Protein AF-A0A353LM51-F1 (afdb_monomer_lite)

Radius of gyration: 23.07 Å; chains: 1; bounding box: 56×47×61 Å

Foldseek 3Di:
DLVLLLVLQVVCVVVVWDKAQFDDLCLLDPSCCVSVSHNHDNVVVVRHNCRQPPPVDPDDGATAIETAQVCLVVSLVVSCVVQHLQFKFFAKDWDFAALLNLLQVLCVVLVHDNVVSVVLSVQQDDDPVDRDALVVSCVPGPVLVVVLVVDVSSVVSSVRSNVRGGPTDDIDTDQFKMWGHPDGCVVQADWDDDPVDPHIYGPDHPVVCVVSVIDIHGYHHDNVSVVVSVVVVVVVVD

Structure (mmCIF, N/CA/C/O backbone):
data_AF-A0A353LM51-F1
#
_entry.id   AF-A0A353LM51-F1
#
loop_
_atom_site.group_PDB
_atom_site.id
_atom_site.type_symbol
_atom_site.label_atom_id
_atom_site.label_alt_id
_atom_site.label_comp_id
_atom_site.label_asym_id
_atom_site.label_entity_id
_atom_site.label_seq_id
_atom_site.pdbx_PDB_ins_code
_atom_site.Cartn_x
_atom_site.Cartn_y
_atom_site.Cartn_z
_atom_site.occupancy
_atom_site.B_iso_or_equiv
_atom_site.auth_seq_id
_atom_site.auth_comp_id
_atom_site.auth_asym_id
_atom_site.auth_atom_id
_atom_site.pdbx_PDB_model_num
ATOM 1 N N . TYR A 1 1 ? -17.830 -3.707 12.193 1.00 89.69 1 TYR A N 1
ATOM 2 C CA . TYR A 1 1 ? -16.968 -2.781 11.429 1.00 89.69 1 TYR A CA 1
ATOM 3 C C . TYR A 1 1 ? -16.641 -1.503 12.202 1.00 89.69 1 TYR A C 1
ATOM 5 O O . TYR A 1 1 ? -15.545 -1.425 12.730 1.00 89.69 1 TYR A O 1
ATOM 13 N N . PHE A 1 2 ? -17.569 -0.547 12.367 1.00 93.88 2 PHE A N 1
ATOM 14 C CA . PHE A 1 2 ? -17.301 0.741 13.043 1.00 93.88 2 PHE A CA 1
ATOM 15 C C . PHE A 1 2 ? -16.620 0.619 14.412 1.00 93.88 2 PHE A C 1
ATOM 17 O O . PHE A 1 2 ? -15.696 1.369 14.695 1.00 93.88 2 PHE A O 1
ATOM 24 N N . LEU A 1 3 ? -17.047 -0.332 15.246 1.00 95.06 3 LEU A N 1
ATOM 25 C CA . LEU A 1 3 ? -16.443 -0.544 16.565 1.00 95.06 3 LEU A CA 1
ATOM 26 C C . LEU A 1 3 ? -14.985 -1.009 16.481 1.00 95.06 3 LEU A C 1
ATOM 28 O O . LEU A 1 3 ? -14.175 -0.544 17.268 1.00 95.06 3 LEU A O 1
ATOM 32 N N . ILE A 1 4 ? -14.648 -1.859 15.506 1.00 94.38 4 ILE A N 1
ATOM 33 C CA . ILE A 1 4 ? -13.268 -2.307 15.254 1.00 94.38 4 ILE A CA 1
ATOM 34 C C . ILE A 1 4 ? -12.410 -1.099 14.864 1.00 94.38 4 ILE A C 1
ATOM 36 O O . ILE A 1 4 ? -11.341 -0.897 15.428 1.00 94.38 4 ILE A O 1
ATOM 40 N N . VAL A 1 5 ? -12.919 -0.257 13.956 1.00 94.69 5 VAL A N 1
ATOM 41 C CA . VAL A 1 5 ? -12.223 0.957 13.501 1.00 94.69 5 VAL A CA 1
ATOM 42 C C . VAL A 1 5 ? -12.032 1.964 14.629 1.00 94.69 5 VAL A C 1
ATOM 44 O O . VAL A 1 5 ? -10.928 2.451 14.856 1.00 94.69 5 VAL A O 1
ATOM 47 N N . ALA A 1 6 ? -13.095 2.245 15.382 1.00 95.88 6 ALA A N 1
ATOM 48 C CA . ALA A 1 6 ? -13.034 3.140 16.530 1.00 95.88 6 ALA A CA 1
ATOM 49 C C . ALA A 1 6 ? -12.048 2.642 17.592 1.00 95.88 6 ALA A C 1
ATOM 51 O O . ALA A 1 6 ? -11.373 3.447 18.223 1.00 95.88 6 ALA A O 1
ATOM 52 N N . ASP A 1 7 ? -11.966 1.331 17.795 1.00 96.69 7 ASP A N 1
ATOM 53 C CA . ASP A 1 7 ? -11.121 0.717 18.806 1.00 96.69 7 ASP A CA 1
ATOM 54 C C . ASP A 1 7 ? -9.625 0.929 18.541 1.00 96.69 7 ASP A C 1
ATOM 56 O O . ASP A 1 7 ? -8.946 1.530 19.376 1.00 96.69 7 ASP A O 1
ATOM 60 N N . PHE A 1 8 ? -9.112 0.538 17.369 1.00 95.88 8 PHE A N 1
ATOM 61 C CA . PHE A 1 8 ? -7.686 0.725 17.079 1.00 95.88 8 PHE A CA 1
ATOM 62 C C . PHE A 1 8 ? -7.301 2.205 16.928 1.00 95.88 8 PHE A C 1
ATOM 64 O O . PHE A 1 8 ? -6.186 2.582 17.291 1.00 95.88 8 PHE A O 1
ATOM 71 N N . ILE A 1 9 ? -8.219 3.071 16.472 1.00 95.88 9 ILE A N 1
ATOM 72 C CA . ILE A 1 9 ? -7.981 4.523 16.414 1.00 95.88 9 ILE A CA 1
ATOM 73 C C . ILE A 1 9 ? -7.879 5.110 17.822 1.00 95.88 9 ILE A C 1
ATOM 75 O O . ILE A 1 9 ? -6.942 5.857 18.112 1.00 95.88 9 ILE A O 1
ATOM 79 N N . LYS A 1 10 ? -8.809 4.763 18.718 1.00 96.44 10 LYS A N 1
ATOM 80 C CA . LYS A 1 10 ? -8.766 5.214 20.116 1.00 96.44 10 LYS A CA 1
ATOM 81 C C . LYS A 1 10 ? -7.517 4.704 20.818 1.00 96.44 10 LYS A C 1
ATOM 83 O O . LYS A 1 10 ? -6.864 5.480 21.509 1.00 96.44 10 LYS A O 1
ATOM 88 N N . TRP A 1 11 ? -7.159 3.439 20.609 1.00 97.69 11 TRP A N 1
ATOM 89 C CA . TRP A 1 11 ? -5.938 2.854 21.156 1.00 97.69 11 TRP A CA 1
ATOM 90 C C . TRP A 1 11 ? -4.681 3.602 20.694 1.00 97.69 11 TRP A C 1
ATOM 92 O O . TRP A 1 11 ? -3.818 3.911 21.517 1.00 97.69 11 TRP A O 1
ATOM 102 N N . ALA A 1 12 ? -4.604 3.944 19.402 1.00 96.81 12 ALA A N 1
ATOM 103 C CA . ALA A 1 12 ? -3.495 4.705 18.834 1.00 96.81 12 ALA A CA 1
ATOM 104 C C . ALA A 1 12 ? -3.412 6.111 19.454 1.00 96.81 12 ALA A C 1
ATOM 106 O O . ALA A 1 12 ? -2.360 6.499 19.967 1.00 96.81 12 ALA A O 1
ATOM 107 N N . LYS A 1 13 ? -4.541 6.834 19.507 1.00 95.06 13 LYS A N 1
ATOM 108 C CA . LYS A 1 13 ? -4.631 8.167 20.129 1.00 95.06 13 LYS A CA 1
ATOM 109 C C . LYS A 1 13 ? -4.234 8.144 21.614 1.00 95.06 13 LYS A C 1
ATOM 111 O O . LYS A 1 13 ? -3.506 9.024 22.055 1.00 95.06 13 LYS A O 1
ATOM 116 N N . GLN A 1 14 ? -4.638 7.120 22.371 1.00 96.31 14 GLN A N 1
ATOM 117 C CA . GLN A 1 14 ? -4.270 6.942 23.788 1.00 96.31 14 GLN A CA 1
ATOM 118 C C . GLN A 1 14 ? -2.773 6.685 24.022 1.00 96.31 14 GLN A C 1
ATOM 120 O O . GLN A 1 14 ? -2.301 6.838 25.144 1.00 96.31 14 GLN A O 1
ATOM 125 N N . ARG A 1 15 ? -2.031 6.271 22.989 1.00 96.12 15 ARG A N 1
ATOM 126 C CA . ARG A 1 15 ? -0.577 6.035 23.025 1.00 96.12 15 ARG A CA 1
ATOM 127 C C . ARG A 1 15 ? 0.217 7.139 22.338 1.00 96.12 15 ARG A C 1
ATOM 129 O O . ARG A 1 15 ? 1.372 6.918 21.960 1.00 96.12 15 ARG A O 1
ATOM 136 N N . ASP A 1 16 ? -0.413 8.292 22.128 1.00 94.38 16 ASP A N 1
ATOM 137 C CA . ASP A 1 16 ? 0.165 9.434 21.426 1.00 94.38 16 ASP A CA 1
ATOM 138 C C . ASP A 1 16 ? 0.680 9.069 20.021 1.00 94.38 16 ASP A C 1
ATOM 140 O O . ASP A 1 16 ? 1.671 9.624 19.544 1.00 94.38 16 ASP A O 1
ATOM 144 N N . ILE A 1 17 ? 0.040 8.103 19.350 1.00 95.88 17 ILE A N 1
ATOM 145 C CA . ILE A 1 17 ? 0.294 7.816 17.935 1.00 95.88 17 ILE A CA 1
ATOM 146 C C . ILE A 1 17 ? -0.573 8.782 17.118 1.00 95.88 17 ILE A C 1
ATOM 148 O O . ILE A 1 17 ? -1.801 8.718 17.214 1.00 95.88 17 ILE A O 1
ATOM 152 N N . PRO A 1 18 ? 0.022 9.680 16.309 1.00 94.69 18 PRO A N 1
ATOM 153 C CA . PRO A 1 18 ? -0.740 10.583 15.460 1.00 94.69 18 PRO A CA 1
ATOM 154 C C . PRO A 1 18 ? -1.605 9.815 14.457 1.00 94.69 18 PRO A C 1
ATOM 156 O O . PRO A 1 18 ? -1.099 8.989 13.692 1.00 94.69 18 PRO A O 1
ATOM 159 N N . VAL A 1 19 ? -2.894 10.150 14.438 1.00 95.25 19 VAL A N 1
ATOM 160 C CA . VAL A 1 19 ? -3.886 9.656 13.476 1.00 95.25 19 VAL A CA 1
ATOM 161 C C . VAL A 1 19 ? -4.367 10.842 12.645 1.00 95.25 19 VAL A C 1
ATOM 163 O O . VAL A 1 19 ? -4.519 11.948 13.166 1.00 95.25 19 VAL A O 1
ATOM 166 N N . GLY A 1 20 ? -4.556 10.637 11.345 1.00 92.50 20 GLY A N 1
ATOM 167 C CA . GLY A 1 20 ? -5.085 11.659 10.452 1.00 92.50 20 GLY A CA 1
ATOM 168 C C . GLY A 1 20 ? -6.534 12.026 10.789 1.00 92.50 20 GLY A C 1
ATOM 169 O O . GLY A 1 20 ? -7.268 11.207 11.338 1.00 92.50 20 GLY A O 1
ATOM 170 N N . PRO A 1 21 ? -6.984 13.235 10.412 1.00 88.81 21 PRO A N 1
ATOM 171 C CA . PRO A 1 21 ? -8.310 13.740 10.774 1.00 88.81 21 PRO A CA 1
ATOM 172 C C . PRO A 1 21 ? -9.479 13.028 10.066 1.00 88.81 21 PRO A C 1
ATOM 174 O O . PRO A 1 21 ? -10.643 13.307 10.353 1.00 88.81 21 PRO A O 1
ATOM 177 N N . GLY A 1 22 ? -9.183 12.125 9.132 1.00 81.81 22 GLY A N 1
ATOM 178 C CA . GLY A 1 22 ? -10.143 11.410 8.299 1.00 81.81 22 GLY A CA 1
ATOM 179 C C . GLY A 1 22 ? -9.815 11.574 6.816 1.00 81.81 22 GLY A C 1
ATOM 180 O O . GLY A 1 22 ? -9.436 12.659 6.370 1.00 81.81 22 GLY A O 1
ATOM 181 N N . ARG A 1 23 ? -9.974 10.491 6.052 1.00 83.69 23 ARG A N 1
ATOM 182 C CA . ARG A 1 23 ? -9.741 10.440 4.605 1.00 83.69 23 ARG A CA 1
ATOM 183 C C . ARG A 1 23 ? -10.977 9.909 3.881 1.00 83.69 23 ARG A C 1
ATOM 185 O O . ARG A 1 23 ? -11.786 9.168 4.437 1.00 83.69 23 ARG A O 1
ATOM 192 N N . GLY A 1 24 ? -11.125 10.323 2.624 1.00 85.38 24 GLY A N 1
ATOM 193 C CA . GLY A 1 24 ? -12.206 9.865 1.758 1.00 85.38 24 GLY A CA 1
ATOM 194 C C . GLY A 1 24 ? -13.586 10.332 2.223 1.00 85.38 24 GLY A C 1
ATOM 195 O O . GLY A 1 24 ? -13.738 11.369 2.870 1.00 85.38 24 GLY A O 1
ATOM 196 N N . SER A 1 25 ? -14.615 9.571 1.857 1.00 87.81 25 SER A N 1
ATOM 197 C CA . SER A 1 25 ? -16.005 9.889 2.193 1.00 87.81 25 SER A CA 1
ATOM 198 C C . SER A 1 25 ? -16.336 9.661 3.670 1.00 87.81 25 SER A C 1
ATOM 200 O O . SER A 1 25 ? -17.293 10.257 4.158 1.00 87.81 25 SER A O 1
ATOM 202 N N . GLY A 1 26 ? -15.522 8.896 4.410 1.00 88.12 26 GLY A N 1
ATOM 203 C CA . GLY A 1 26 ? -15.728 8.609 5.835 1.00 88.12 26 GLY A CA 1
ATOM 204 C C . GLY A 1 26 ? -15.860 9.850 6.724 1.00 88.12 26 GLY A C 1
ATOM 205 O O . GLY A 1 26 ? -16.596 9.817 7.709 1.00 88.12 26 GLY A O 1
ATOM 206 N N . ALA A 1 27 ? -15.234 10.967 6.334 1.00 92.62 27 ALA A N 1
ATOM 207 C CA . ALA A 1 27 ? -15.346 12.259 7.017 1.00 92.62 27 ALA A CA 1
ATOM 208 C C . ALA A 1 27 ? -16.773 12.840 7.034 1.00 92.62 27 ALA A C 1
ATOM 210 O O . ALA A 1 27 ? -17.063 13.687 7.871 1.00 92.62 27 ALA A O 1
ATOM 211 N N . GLY A 1 28 ? -17.671 12.387 6.152 1.00 93.00 28 GLY A N 1
ATOM 212 C CA . GLY A 1 28 ? -19.080 12.797 6.138 1.00 93.00 28 GLY A CA 1
ATOM 213 C C . GLY A 1 28 ? -19.957 12.127 7.197 1.00 93.00 28 GLY A C 1
ATOM 214 O O . GLY A 1 28 ? -21.129 12.468 7.327 1.00 93.00 28 GLY A O 1
ATOM 215 N N . SER A 1 29 ? -19.431 11.167 7.962 1.00 94.75 29 SER A N 1
ATOM 216 C CA . SER A 1 29 ? -20.216 10.432 8.952 1.00 94.75 29 SER A CA 1
ATOM 217 C C . SER A 1 29 ? -20.172 11.078 10.336 1.00 94.75 29 SER A C 1
ATOM 219 O O . SER A 1 29 ? -19.160 11.024 11.034 1.00 94.75 29 SER A O 1
ATOM 221 N N . CYS A 1 30 ? -21.317 11.602 10.789 1.00 95.69 30 CYS A N 1
ATOM 222 C CA . CYS A 1 30 ? -21.481 12.102 12.161 1.00 95.69 30 CYS A CA 1
ATOM 223 C C . CYS A 1 30 ? -21.255 10.995 13.207 1.00 95.69 30 CYS A C 1
ATOM 225 O O . CYS A 1 30 ? -20.724 11.246 14.290 1.00 95.69 30 CYS A O 1
ATOM 227 N N . VAL A 1 31 ? -21.569 9.742 12.857 1.00 95.38 31 VAL A N 1
ATOM 228 C CA . VAL A 1 31 ? -21.264 8.574 13.694 1.00 95.38 31 VAL A CA 1
ATOM 229 C C . VAL A 1 31 ? -19.754 8.353 13.791 1.00 95.38 31 VAL A C 1
ATOM 231 O O . VAL A 1 31 ? -19.248 8.122 14.887 1.00 95.38 31 VAL A O 1
ATOM 234 N N . ALA A 1 32 ? -19.017 8.454 12.678 1.00 95.25 32 ALA A N 1
ATOM 235 C CA . ALA A 1 32 ? -17.559 8.317 12.692 1.00 95.25 32 ALA A CA 1
ATOM 236 C C . ALA A 1 32 ? -16.902 9.413 13.546 1.00 95.25 32 ALA A C 1
ATOM 238 O O . ALA A 1 32 ? -16.039 9.112 14.373 1.00 95.25 32 ALA A O 1
ATOM 239 N N . TRP A 1 33 ? -17.382 10.651 13.420 1.00 95.19 33 TRP A N 1
ATOM 240 C CA . TRP A 1 33 ? -16.927 11.774 14.235 1.00 95.19 33 TRP A CA 1
ATOM 241 C C . TRP A 1 33 ? -17.221 11.563 15.729 1.00 95.19 33 TRP A C 1
ATOM 243 O O . TRP A 1 33 ? -16.320 11.647 16.561 1.00 95.19 33 TRP A O 1
ATOM 253 N N . SER A 1 34 ? -18.447 11.157 16.074 1.00 95.62 34 SER A N 1
ATOM 254 C CA . SER A 1 34 ? -18.856 10.873 17.463 1.00 95.62 34 SER A CA 1
ATOM 255 C C . SER A 1 34 ? -18.058 9.727 18.097 1.00 95.62 34 SER A C 1
ATOM 257 O O . SER A 1 34 ? -17.816 9.706 19.303 1.00 95.62 34 SER A O 1
ATOM 259 N N . LEU A 1 35 ? -17.626 8.760 17.284 1.00 95.50 35 LEU A N 1
ATOM 260 C CA . LEU A 1 35 ? -16.793 7.637 17.709 1.00 95.50 35 LEU A CA 1
ATOM 261 C C . LEU A 1 35 ? -15.291 7.940 17.670 1.00 95.50 35 LEU A C 1
ATOM 263 O O . LEU A 1 35 ? -14.503 7.028 17.921 1.00 95.50 35 LEU A O 1
ATOM 267 N N . THR A 1 36 ? -14.881 9.185 17.403 1.00 93.00 36 THR A N 1
ATOM 268 C CA . THR A 1 36 ? -13.479 9.640 17.283 1.00 93.00 36 THR A CA 1
ATOM 269 C C . THR A 1 36 ? -12.679 8.972 16.157 1.00 93.00 36 THR A C 1
ATOM 271 O O . THR A 1 36 ? -11.448 9.056 16.144 1.00 93.00 36 THR A O 1
ATOM 274 N N . ILE A 1 37 ? -13.376 8.320 15.215 1.00 94.19 37 ILE A N 1
ATOM 275 C CA . ILE A 1 37 ? -12.789 7.747 13.994 1.00 94.19 37 ILE A CA 1
ATOM 276 C C . ILE A 1 37 ? -12.278 8.878 13.099 1.00 94.19 37 ILE A C 1
ATOM 278 O O . ILE A 1 37 ? -11.185 8.785 12.552 1.00 94.19 37 ILE A O 1
ATOM 282 N N . THR A 1 38 ? -13.054 9.956 12.982 1.00 94.38 38 THR A N 1
ATOM 283 C CA . THR A 1 38 ? -12.677 11.182 12.270 1.00 94.38 38 THR A CA 1
ATOM 284 C C . THR A 1 38 ? -12.615 12.351 13.248 1.00 94.38 38 THR A C 1
ATOM 286 O O . THR A 1 38 ? -13.301 12.352 14.269 1.00 94.38 38 THR A O 1
ATOM 289 N N . ASP A 1 39 ? -11.810 13.362 12.929 1.00 92.44 39 ASP A N 1
ATOM 290 C CA . ASP A 1 39 ? -11.628 14.573 13.744 1.00 92.44 39 ASP A CA 1
ATOM 291 C C . ASP A 1 39 ? -12.265 15.823 13.098 1.00 92.44 39 ASP A C 1
ATOM 293 O O . ASP A 1 39 ? -12.110 16.938 13.594 1.00 92.44 39 ASP A O 1
ATOM 297 N N . LEU A 1 40 ? -13.001 15.650 11.992 1.00 91.38 40 LEU A N 1
ATOM 298 C CA . LEU A 1 40 ? -13.762 16.707 11.318 1.00 91.38 40 LEU A CA 1
ATOM 299 C C . LEU A 1 40 ? -15.243 16.646 11.693 1.00 91.38 40 LEU A C 1
ATOM 301 O O . LEU A 1 40 ? -15.856 15.590 11.573 1.00 91.38 40 LEU A O 1
ATOM 305 N N . ASP A 1 41 ? -15.805 17.796 12.077 1.00 94.50 41 ASP A N 1
ATOM 306 C CA . ASP A 1 41 ? -17.243 17.990 12.292 1.00 94.50 41 ASP A CA 1
ATOM 307 C C . ASP A 1 41 ? -17.974 18.046 10.933 1.00 94.50 41 ASP A C 1
ATOM 309 O O . ASP A 1 41 ? -17.859 19.050 10.218 1.00 94.50 41 ASP A O 1
ATOM 313 N N . PRO A 1 42 ? -18.727 16.997 10.548 1.00 95.19 42 PRO A N 1
ATOM 314 C CA . PRO A 1 42 ? -19.368 16.951 9.239 1.00 95.19 42 PRO A CA 1
ATOM 315 C C . PRO A 1 42 ? -20.503 17.967 9.100 1.00 95.19 42 PRO A C 1
ATOM 317 O O . PRO A 1 42 ? -20.742 18.451 7.995 1.00 95.19 42 PRO A O 1
ATOM 320 N N . LEU A 1 43 ? -21.175 18.334 10.196 1.00 95.06 43 LEU A N 1
ATOM 321 C CA . LEU A 1 43 ? -22.301 19.269 10.167 1.00 95.06 43 LEU A CA 1
ATOM 322 C C . LEU A 1 43 ? -21.811 20.689 9.894 1.00 95.06 43 LEU A C 1
ATOM 324 O O . LEU A 1 43 ? -22.394 21.401 9.078 1.00 95.06 43 LEU A O 1
ATOM 328 N N . ARG A 1 44 ? -20.690 21.076 10.512 1.00 95.12 44 ARG A N 1
ATOM 329 C CA . ARG A 1 44 ? -20.058 22.382 10.285 1.00 95.12 44 ARG A CA 1
ATOM 330 C C . ARG A 1 44 ? -19.644 22.599 8.830 1.00 95.12 44 ARG A C 1
ATOM 332 O O . ARG A 1 44 ? -19.733 23.721 8.335 1.00 95.12 44 ARG A O 1
ATOM 339 N N . PHE A 1 45 ? -19.152 21.555 8.167 1.00 94.12 45 PHE A N 1
ATOM 340 C CA . PHE A 1 45 ? -18.620 21.640 6.804 1.00 94.12 45 PHE A CA 1
ATOM 341 C C . PHE A 1 45 ? -19.604 21.159 5.726 1.00 94.12 45 PHE A C 1
ATOM 343 O O . PHE A 1 45 ? -19.235 21.114 4.554 1.00 94.12 45 PHE A O 1
ATOM 350 N N . GLY A 1 46 ? -20.841 20.806 6.098 1.00 94.00 46 GLY A N 1
ATOM 351 C CA . GLY A 1 46 ? -21.848 20.301 5.161 1.00 94.00 46 GLY A CA 1
ATOM 352 C C . GLY A 1 46 ? -21.424 19.006 4.459 1.00 94.00 46 GLY A C 1
ATOM 353 O O . GLY A 1 46 ? -21.735 18.807 3.284 1.00 94.00 46 GLY A O 1
ATOM 354 N N . LEU A 1 47 ? -20.664 18.146 5.144 1.00 94.38 47 LEU A N 1
ATOM 355 C CA . LEU A 1 47 ? -20.229 16.862 4.602 1.00 94.38 47 LEU A CA 1
ATOM 356 C C . LEU A 1 47 ? -21.385 15.859 4.670 1.00 94.38 47 LEU A C 1
ATOM 358 O O . LEU A 1 47 ? -22.004 15.680 5.716 1.00 94.38 47 LEU A O 1
ATOM 362 N N . LEU A 1 48 ? -21.662 15.197 3.547 1.00 92.50 48 LEU A N 1
ATOM 363 C CA . LEU A 1 48 ? -22.824 14.320 3.392 1.00 92.50 48 LEU A CA 1
ATOM 364 C C . LEU A 1 48 ? -22.497 12.874 3.778 1.00 92.50 48 LEU A C 1
ATOM 366 O O . LEU A 1 48 ? -21.523 12.299 3.277 1.00 92.50 48 LEU A O 1
ATOM 370 N N . PHE A 1 49 ? -23.346 12.266 4.608 1.00 92.94 49 PHE A N 1
ATOM 371 C CA . PHE A 1 49 ? -23.217 10.866 5.021 1.00 92.94 49 PHE A CA 1
ATOM 372 C C . PHE A 1 49 ? -23.485 9.900 3.860 1.00 92.94 49 PHE A C 1
ATOM 374 O O . PHE A 1 49 ? -22.814 8.880 3.726 1.00 92.94 49 PHE A O 1
ATOM 381 N N . GLU A 1 50 ? -24.405 10.246 2.967 1.00 91.44 50 GLU A N 1
ATOM 382 C CA . GLU A 1 50 ? -24.852 9.425 1.838 1.00 91.44 50 GLU A CA 1
ATOM 383 C C . GLU A 1 50 ? -23.740 9.206 0.804 1.00 91.44 50 GLU A C 1
ATOM 385 O O . GLU A 1 50 ? -23.748 8.225 0.060 1.00 91.44 50 GLU A O 1
ATOM 390 N N . ARG A 1 51 ? -22.736 10.095 0.779 1.00 90.31 51 ARG A N 1
ATOM 391 C CA . ARG A 1 51 ? -21.518 9.909 -0.020 1.00 90.31 51 ARG A CA 1
ATOM 392 C C . ARG A 1 51 ? -20.619 8.806 0.550 1.00 90.31 51 ARG A C 1
ATOM 394 O O . ARG A 1 51 ? -19.824 8.227 -0.188 1.00 90.31 51 ARG A O 1
ATOM 401 N N . PHE A 1 52 ? -20.702 8.552 1.854 1.00 90.25 52 PHE A N 1
ATOM 402 C CA . PHE A 1 52 ? -19.981 7.472 2.518 1.00 90.25 52 PHE A CA 1
ATOM 403 C C . PHE A 1 52 ? -20.726 6.150 2.410 1.00 90.25 52 PHE A C 1
ATOM 405 O O . PHE A 1 52 ? -20.164 5.170 1.929 1.00 90.25 52 PHE A O 1
ATOM 412 N N . LEU A 1 53 ? -21.989 6.137 2.829 1.00 89.44 53 LEU A N 1
ATOM 413 C CA . LEU A 1 53 ? -22.826 4.950 2.804 1.00 89.44 53 LEU A CA 1
ATOM 414 C C . LEU A 1 53 ? -24.165 5.307 2.167 1.00 89.44 53 LEU A C 1
ATOM 416 O O . LEU A 1 53 ? -24.988 5.993 2.769 1.00 89.44 53 LEU A O 1
ATOM 420 N N . ASN A 1 54 ? -24.360 4.850 0.934 1.00 87.50 54 ASN A N 1
ATOM 421 C CA . ASN A 1 54 ? -25.592 5.096 0.203 1.00 87.50 54 ASN A CA 1
ATOM 422 C C . ASN A 1 54 ? -26.637 4.025 0.584 1.00 87.50 54 ASN A C 1
ATOM 424 O O . ASN A 1 54 ? -26.382 2.844 0.348 1.00 87.50 54 ASN A O 1
ATOM 428 N N . PRO A 1 55 ? -27.815 4.398 1.119 1.00 82.81 55 PRO A N 1
ATOM 429 C CA . PRO A 1 55 ? -28.872 3.445 1.469 1.00 82.81 55 PRO A CA 1
ATOM 430 C C . PRO A 1 55 ? -29.359 2.596 0.286 1.00 82.81 55 PRO A C 1
ATOM 432 O O . PRO A 1 55 ? -29.760 1.451 0.468 1.00 82.81 55 PRO A O 1
ATOM 435 N N . GLU A 1 56 ? -29.311 3.147 -0.928 1.00 84.38 56 GLU A N 1
ATOM 436 C CA . GLU A 1 56 ? -29.774 2.494 -2.158 1.00 84.38 56 GLU A CA 1
ATOM 437 C C . GLU A 1 56 ? -28.728 1.539 -2.752 1.00 84.38 56 GLU A C 1
ATOM 439 O O . GLU A 1 56 ? -29.035 0.745 -3.642 1.00 84.38 56 GLU A O 1
ATOM 444 N N . ARG A 1 57 ? -27.482 1.590 -2.262 1.00 80.00 57 ARG A N 1
ATOM 445 C CA . ARG A 1 57 ? -26.386 0.730 -2.710 1.00 80.00 57 ARG A CA 1
ATOM 446 C C . ARG A 1 57 ? -25.775 0.005 -1.520 1.00 80.00 57 ARG A C 1
ATOM 448 O O . ARG A 1 57 ? -24.964 0.563 -0.788 1.00 80.00 57 ARG A O 1
ATOM 455 N N . VAL A 1 58 ? -26.095 -1.281 -1.386 1.00 75.06 58 VAL A N 1
ATOM 456 C CA . VAL A 1 58 ? -25.474 -2.148 -0.377 1.00 75.06 58 VAL A CA 1
ATOM 457 C C . VAL A 1 58 ? -24.012 -2.393 -0.759 1.00 75.06 58 VAL A C 1
ATOM 459 O O . VAL A 1 58 ? -23.693 -3.266 -1.562 1.00 75.06 58 VAL A O 1
ATOM 462 N N . SER A 1 59 ? -23.117 -1.587 -0.199 1.00 77.69 59 SER A N 1
ATOM 463 C CA . SER A 1 59 ? -21.669 -1.771 -0.268 1.00 77.69 59 SER A CA 1
ATOM 464 C C . SER A 1 59 ? -21.075 -1.698 1.128 1.00 77.69 59 SER A C 1
ATOM 466 O O . SER A 1 59 ? -21.573 -0.963 1.983 1.00 77.69 59 SER A O 1
ATOM 468 N N . MET A 1 60 ? -20.002 -2.449 1.356 1.00 77.88 60 MET A N 1
ATOM 469 C CA . MET A 1 60 ? -19.300 -2.395 2.628 1.00 77.88 60 MET A CA 1
ATOM 470 C C . MET A 1 60 ? -18.682 -0.998 2.827 1.00 77.88 60 MET A C 1
ATOM 472 O O . MET A 1 60 ? -18.090 -0.471 1.884 1.00 77.88 60 MET A O 1
ATOM 476 N N . PRO A 1 61 ? -18.831 -0.372 4.010 1.00 81.81 61 PRO A N 1
ATOM 477 C CA . PRO A 1 61 ? -18.110 0.856 4.318 1.00 81.81 61 PRO A CA 1
ATOM 478 C C . PRO A 1 61 ? -16.603 0.589 4.346 1.00 81.81 61 PRO A C 1
ATOM 480 O O . PRO A 1 61 ? -16.171 -0.428 4.884 1.00 81.81 61 PRO A O 1
ATOM 483 N N . ASP A 1 62 ? -15.825 1.530 3.820 1.00 83.06 62 ASP A N 1
ATOM 484 C CA . ASP A 1 62 ? -14.368 1.442 3.737 1.00 83.06 62 ASP A CA 1
ATOM 485 C C . ASP A 1 62 ? -13.738 2.716 4.312 1.00 83.06 62 ASP A C 1
ATOM 487 O O . ASP A 1 62 ? -13.931 3.814 3.781 1.00 83.06 62 ASP A O 1
ATOM 491 N N . PHE A 1 63 ? -13.046 2.587 5.444 1.00 86.62 63 PHE A N 1
ATOM 492 C CA . PHE A 1 63 ? -12.277 3.672 6.046 1.00 86.62 63 PHE A CA 1
ATOM 493 C C . PHE A 1 63 ? -10.799 3.534 5.680 1.00 86.62 63 PHE A C 1
ATOM 495 O O . PHE A 1 63 ? -10.109 2.635 6.160 1.00 86.62 63 PHE A O 1
ATOM 502 N N . ASP A 1 64 ? -10.308 4.501 4.910 1.00 87.38 64 ASP A N 1
ATOM 503 C CA . ASP A 1 64 ? -8.882 4.790 4.805 1.00 87.38 64 ASP A CA 1
ATOM 504 C C . ASP A 1 64 ? -8.419 5.489 6.093 1.00 87.38 64 ASP A C 1
ATOM 506 O O . ASP A 1 64 ? -8.851 6.614 6.375 1.00 87.38 64 ASP A O 1
ATOM 510 N N . VAL A 1 65 ? -7.541 4.855 6.874 1.00 91.06 65 VAL A N 1
ATOM 511 C CA . VAL A 1 65 ? -7.024 5.439 8.119 1.00 91.06 65 VAL A CA 1
ATOM 512 C C . VAL A 1 65 ? -5.544 5.769 7.972 1.00 91.06 65 VAL A C 1
ATOM 514 O O . VAL A 1 65 ? -4.710 4.905 7.703 1.00 91.06 65 VAL A O 1
ATOM 517 N N . ASP A 1 66 ? -5.214 7.041 8.184 1.00 93.44 66 ASP A N 1
ATOM 518 C CA . ASP A 1 66 ? -3.841 7.531 8.139 1.00 93.44 66 ASP A CA 1
ATOM 519 C C . ASP A 1 66 ? -3.211 7.489 9.538 1.00 93.44 66 ASP A C 1
ATOM 521 O O . ASP A 1 66 ? -3.713 8.101 10.480 1.00 93.44 66 ASP A O 1
ATOM 525 N N . PHE A 1 67 ? -2.069 6.822 9.660 1.00 94.69 67 PHE A N 1
ATOM 526 C CA . PHE A 1 67 ? -1.208 6.823 10.841 1.00 94.69 67 PHE A CA 1
ATOM 527 C C . PHE A 1 67 ? 0.121 7.505 10.523 1.00 94.69 67 PHE A C 1
ATOM 529 O O . PHE A 1 67 ? 0.531 7.599 9.360 1.00 94.69 67 PHE A O 1
ATOM 536 N N . CYS A 1 68 ? 0.846 7.969 11.543 1.00 93.38 68 CYS A N 1
ATOM 537 C CA . CYS A 1 68 ? 2.233 8.368 11.319 1.00 93.38 68 CYS A CA 1
ATOM 538 C C . CYS A 1 68 ? 3.059 7.167 10.834 1.00 93.38 68 CYS A C 1
ATOM 540 O O . CYS A 1 68 ? 2.876 6.032 11.277 1.00 93.38 68 CYS A O 1
ATOM 542 N N . GLN A 1 69 ? 3.973 7.424 9.901 1.00 91.38 69 GLN A N 1
ATOM 543 C CA . GLN A 1 69 ? 4.751 6.366 9.259 1.00 91.38 69 GLN A CA 1
ATOM 544 C C . GLN A 1 69 ? 5.584 5.565 10.276 1.00 91.38 69 GLN A C 1
ATOM 546 O O . GLN A 1 69 ? 5.700 4.352 10.145 1.00 91.38 69 GLN A O 1
ATOM 551 N N . ASP A 1 70 ? 6.117 6.237 11.297 1.00 92.69 70 ASP A N 1
ATOM 552 C CA . ASP A 1 70 ? 7.109 5.668 12.216 1.00 92.69 70 ASP A CA 1
ATOM 553 C C . ASP A 1 70 ? 6.495 4.696 13.232 1.00 92.69 70 ASP A C 1
ATOM 555 O O . ASP A 1 70 ? 7.174 3.785 13.696 1.00 92.69 70 ASP A O 1
ATOM 559 N N . ARG A 1 71 ? 5.216 4.890 13.585 1.00 94.31 71 ARG A N 1
ATOM 560 C CA . ARG A 1 71 ? 4.531 4.127 14.645 1.00 94.31 71 ARG A CA 1
ATOM 561 C C . ARG A 1 71 ? 3.320 3.341 14.149 1.00 94.31 71 ARG A C 1
ATOM 563 O O . ARG A 1 71 ? 2.607 2.739 14.946 1.00 94.31 71 ARG A O 1
ATOM 570 N N . ARG A 1 72 ? 3.081 3.301 12.835 1.00 94.44 72 ARG A N 1
ATOM 571 C CA . ARG A 1 72 ? 1.985 2.521 12.242 1.00 94.44 72 ARG A CA 1
ATOM 572 C C . ARG A 1 72 ? 2.056 1.042 12.622 1.00 94.44 72 ARG A C 1
ATOM 574 O O . ARG A 1 72 ? 1.032 0.437 12.931 1.00 94.44 72 ARG A O 1
ATOM 581 N N . ASP A 1 73 ? 3.254 0.469 12.614 1.00 92.94 73 ASP A N 1
ATOM 582 C CA . ASP A 1 73 ? 3.441 -0.957 12.883 1.00 92.94 73 ASP A CA 1
ATOM 583 C C . ASP A 1 73 ? 3.061 -1.331 14.327 1.00 92.94 73 ASP A C 1
ATOM 585 O O . ASP A 1 73 ? 2.688 -2.474 14.574 1.00 92.94 73 ASP A O 1
ATOM 589 N N . GLU A 1 74 ? 3.075 -0.382 15.274 1.00 95.75 74 GLU A N 1
ATOM 590 C CA . GLU A 1 74 ? 2.549 -0.599 16.632 1.00 95.75 74 GLU A CA 1
ATOM 591 C C . GLU A 1 74 ? 1.035 -0.848 16.610 1.00 95.75 74 GLU A C 1
ATOM 593 O O . GLU A 1 74 ? 0.542 -1.727 17.313 1.00 95.75 74 GLU A O 1
ATOM 598 N N . VAL A 1 75 ? 0.295 -0.114 15.772 1.00 95.94 75 VAL A N 1
ATOM 599 C CA . VAL A 1 75 ? -1.159 -0.281 15.625 1.00 95.94 75 VAL A CA 1
ATOM 600 C C . VAL A 1 75 ? -1.481 -1.608 14.941 1.00 95.94 75 VAL A C 1
ATOM 602 O O . VAL A 1 75 ? -2.408 -2.302 15.350 1.00 95.94 75 VAL A O 1
ATOM 605 N N . ILE A 1 76 ? -0.694 -1.997 13.934 1.00 94.50 76 ILE A N 1
ATOM 606 C CA . ILE A 1 76 ? -0.843 -3.297 13.264 1.00 94.50 76 ILE A CA 1
ATOM 607 C C . ILE A 1 76 ? -0.643 -4.441 14.268 1.00 94.50 76 ILE A C 1
ATOM 609 O O . ILE A 1 76 ? -1.469 -5.352 14.326 1.00 94.50 76 ILE A O 1
ATOM 613 N N . ARG A 1 77 ? 0.406 -4.368 15.100 1.00 94.75 77 ARG A N 1
ATOM 614 C CA . ARG A 1 77 ? 0.652 -5.361 16.159 1.00 94.75 77 ARG A CA 1
ATOM 615 C C . ARG A 1 77 ? -0.484 -5.409 17.169 1.00 94.75 77 ARG A C 1
ATOM 617 O O . ARG A 1 77 ? -0.936 -6.497 17.489 1.00 94.75 77 ARG A O 1
ATOM 624 N N . TYR A 1 78 ? -0.999 -4.259 17.603 1.00 96.62 78 TYR A N 1
ATOM 625 C CA . TYR A 1 78 ? -2.155 -4.216 18.498 1.00 96.62 78 TYR A CA 1
ATOM 626 C C . TYR A 1 78 ? -3.367 -4.954 17.928 1.00 96.62 78 TYR A C 1
ATOM 628 O O . TYR A 1 78 ? -3.999 -5.746 18.625 1.00 96.62 78 TYR A O 1
ATOM 636 N N . VAL A 1 79 ? -3.691 -4.706 16.658 1.00 96.12 79 VAL A N 1
ATOM 637 C CA . VAL A 1 79 ? -4.808 -5.378 15.987 1.00 96.12 79 VAL A CA 1
ATOM 638 C C . VAL A 1 79 ? -4.556 -6.886 15.932 1.00 96.12 79 VAL A C 1
ATOM 640 O O . VAL A 1 79 ? -5.446 -7.660 16.271 1.00 96.12 79 VAL A O 1
ATOM 643 N N . GLN A 1 80 ? -3.341 -7.315 15.590 1.00 94.75 80 GLN A N 1
ATOM 644 C CA . GLN A 1 80 ? -2.991 -8.735 15.560 1.00 94.75 80 GLN A CA 1
ATOM 645 C C . GLN A 1 80 ? -3.069 -9.398 16.947 1.00 94.75 80 GLN A C 1
ATOM 647 O O . GLN A 1 80 ? -3.637 -10.478 17.081 1.00 94.75 80 GLN A O 1
ATOM 652 N N . GLU A 1 81 ? -2.554 -8.748 17.991 1.00 95.31 81 GLU A N 1
ATOM 653 C CA . GLU A 1 81 ? -2.628 -9.232 19.376 1.00 95.31 81 GLU A CA 1
ATOM 654 C C . GLU A 1 81 ? -4.074 -9.331 19.871 1.00 95.31 81 GLU A C 1
ATOM 656 O O . GLU A 1 81 ? -4.423 -10.253 20.605 1.00 95.31 81 GLU A O 1
ATOM 661 N N . LYS A 1 82 ? -4.926 -8.385 19.465 1.00 96.06 82 LYS A N 1
ATOM 662 C CA . LYS A 1 82 ? -6.318 -8.310 19.905 1.00 96.06 82 LYS A CA 1
ATOM 663 C C . LYS A 1 82 ? -7.234 -9.315 19.216 1.00 96.06 82 LYS A C 1
ATOM 665 O O . LYS A 1 82 ? -8.096 -9.883 19.882 1.00 96.06 82 LYS A O 1
ATOM 670 N N . TYR A 1 83 ? -7.100 -9.476 17.901 1.00 95.31 83 TYR A N 1
ATOM 671 C CA . TYR A 1 83 ? -8.007 -10.311 17.105 1.00 95.31 83 TYR A CA 1
ATOM 672 C C . TYR A 1 83 ? -7.449 -11.708 16.815 1.00 95.31 83 TYR A C 1
ATOM 674 O O . TYR A 1 83 ? -8.214 -12.571 16.406 1.00 95.31 83 TYR A O 1
ATOM 682 N N . GLY A 1 84 ? -6.163 -11.952 17.077 1.00 94.31 84 GLY A N 1
ATOM 683 C CA . GLY A 1 84 ? -5.517 -13.249 16.889 1.00 94.31 84 GLY A CA 1
ATOM 684 C C . GLY A 1 84 ? -4.500 -13.231 15.751 1.00 94.31 84 GLY A C 1
ATOM 685 O O . GLY A 1 84 ? -4.704 -12.620 14.701 1.00 94.31 84 GLY A O 1
ATOM 686 N N . PHE A 1 85 ? -3.384 -13.929 15.961 1.00 92.12 85 PHE A N 1
ATOM 687 C CA . PHE A 1 85 ? -2.278 -13.986 15.004 1.00 92.12 85 PHE A CA 1
ATOM 688 C C . PHE A 1 85 ? -2.663 -14.664 13.680 1.00 92.12 85 PHE A C 1
ATOM 690 O O . PHE A 1 85 ? -2.192 -14.266 12.619 1.00 92.12 85 PHE A O 1
ATOM 697 N N . ASP A 1 86 ? -3.534 -15.665 13.755 1.00 94.06 86 ASP A N 1
ATOM 698 C CA . ASP A 1 86 ? -4.103 -16.453 12.659 1.00 94.06 86 ASP A CA 1
ATOM 699 C C . ASP A 1 86 ? -5.342 -15.806 12.012 1.00 94.06 86 ASP A C 1
ATOM 701 O O . ASP A 1 86 ? -5.745 -16.218 10.927 1.00 94.06 86 ASP A O 1
ATOM 705 N N . HIS A 1 87 ? -5.918 -14.771 12.631 1.00 95.50 87 HIS A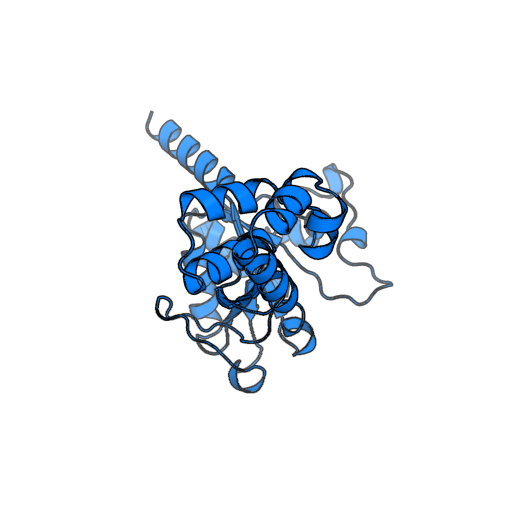 N 1
ATOM 706 C CA . HIS A 1 87 ? -7.109 -14.059 12.146 1.00 95.50 87 HIS A CA 1
ATOM 707 C C . HIS A 1 87 ? -6.777 -12.743 11.429 1.00 95.50 87 HIS A C 1
ATOM 709 O O . HIS A 1 87 ? -7.642 -12.157 10.774 1.00 95.50 87 HIS A O 1
ATOM 715 N N . VAL A 1 88 ? -5.539 -12.253 11.545 1.00 95.81 88 VAL A N 1
ATOM 716 C CA . VAL A 1 88 ? -5.110 -10.966 10.984 1.00 95.81 88 VAL A CA 1
ATOM 717 C C . VAL A 1 88 ? -3.917 -11.160 10.057 1.00 95.81 88 VAL A C 1
ATOM 719 O O . VAL A 1 88 ? -2.880 -11.674 10.468 1.00 95.81 88 VAL A O 1
ATOM 722 N N . ALA A 1 89 ? -4.037 -10.680 8.819 1.00 95.62 89 ALA A N 1
ATOM 723 C CA . ALA A 1 89 ? -2.975 -10.738 7.817 1.00 95.62 89 ALA A CA 1
ATOM 724 C C . ALA A 1 89 ? -2.868 -9.431 7.033 1.00 95.62 89 ALA A C 1
ATOM 726 O O . ALA A 1 89 ? -3.827 -8.669 6.913 1.00 95.62 89 ALA A O 1
ATOM 727 N N . GLN A 1 90 ? -1.700 -9.185 6.453 1.00 95.56 90 GLN A N 1
ATOM 728 C CA . GLN A 1 90 ? -1.538 -8.154 5.432 1.00 95.56 90 GLN A CA 1
ATOM 729 C C . GLN A 1 90 ? -2.006 -8.670 4.070 1.00 95.56 90 GLN A C 1
ATOM 731 O O . GLN A 1 90 ? -2.077 -9.871 3.834 1.00 95.56 90 GLN A O 1
ATOM 736 N N . ILE A 1 91 ? -2.307 -7.768 3.144 1.00 95.38 91 ILE A N 1
ATOM 737 C CA . ILE A 1 91 ? -2.693 -8.138 1.777 1.00 95.38 91 ILE A CA 1
ATOM 738 C C . ILE A 1 91 ? -1.436 -8.244 0.905 1.00 95.38 91 ILE A C 1
ATOM 740 O O . ILE A 1 91 ? -0.555 -7.390 0.995 1.00 95.38 91 ILE A O 1
ATOM 744 N N . ILE A 1 92 ? -1.333 -9.248 0.027 1.00 95.19 92 ILE A N 1
ATOM 745 C CA . ILE A 1 92 ? -0.235 -9.300 -0.953 1.00 95.19 92 ILE A CA 1
ATOM 746 C C . ILE A 1 92 ? -0.377 -8.195 -2.003 1.00 95.19 92 ILE A C 1
ATOM 748 O O . ILE A 1 92 ? -1.447 -7.945 -2.567 1.00 95.19 92 ILE A O 1
ATOM 752 N N . ALA A 1 93 ? 0.747 -7.579 -2.334 1.00 92.75 93 ALA A N 1
ATOM 753 C CA . ALA A 1 93 ? 0.934 -6.841 -3.567 1.00 92.75 93 ALA A CA 1
ATOM 754 C C . ALA A 1 93 ? 1.778 -7.695 -4.517 1.00 92.75 93 ALA A C 1
ATOM 756 O O . ALA A 1 93 ? 2.822 -8.223 -4.144 1.00 92.75 93 ALA A O 1
ATOM 757 N N . VAL A 1 94 ? 1.325 -7.847 -5.761 1.00 90.50 94 VAL A N 1
ATOM 758 C CA . VAL A 1 94 ? 2.073 -8.602 -6.772 1.00 90.50 94 VAL A CA 1
ATOM 759 C C . VAL A 1 94 ? 2.637 -7.622 -7.788 1.00 90.50 94 VAL A C 1
ATOM 761 O O . VAL A 1 94 ? 1.894 -7.007 -8.557 1.00 90.50 94 VAL A O 1
ATOM 764 N N . GLY A 1 95 ? 3.960 -7.472 -7.785 1.00 89.75 95 GLY A N 1
ATOM 765 C CA . GLY A 1 95 ? 4.658 -6.599 -8.719 1.00 89.75 95 GLY A CA 1
ATOM 766 C C . GLY A 1 95 ? 4.601 -7.170 -10.133 1.00 89.75 95 GLY A C 1
ATOM 767 O O . GLY A 1 95 ? 5.037 -8.300 -10.362 1.00 89.75 95 GLY A O 1
ATOM 768 N N . LYS A 1 96 ? 4.085 -6.396 -11.092 1.00 91.12 96 LYS A N 1
ATOM 769 C CA . LYS A 1 96 ? 4.112 -6.739 -12.522 1.00 91.12 96 LYS A CA 1
ATOM 770 C C . LYS A 1 96 ? 5.362 -6.181 -13.201 1.00 91.12 96 LYS A C 1
ATOM 772 O O . LYS A 1 96 ? 5.889 -5.145 -12.793 1.00 91.12 96 LYS A O 1
ATOM 777 N N . LEU A 1 97 ? 5.816 -6.839 -14.263 1.00 92.19 97 LEU A N 1
ATOM 778 C CA . LEU A 1 97 ? 6.845 -6.307 -15.152 1.00 92.19 97 LEU A CA 1
ATOM 779 C C . LEU A 1 97 ? 6.282 -5.132 -15.955 1.00 92.19 97 LEU A C 1
ATOM 781 O O . LEU A 1 97 ? 5.570 -5.321 -16.934 1.00 92.19 97 LEU A O 1
ATOM 785 N N . GLN A 1 98 ? 6.603 -3.913 -15.532 1.00 92.50 98 GLN A N 1
ATOM 786 C CA . GLN A 1 98 ? 6.353 -2.709 -16.326 1.00 92.50 98 GLN A CA 1
ATOM 787 C C . GLN A 1 98 ? 7.396 -2.569 -17.442 1.00 92.50 98 GLN A C 1
ATOM 789 O O . GLN A 1 98 ? 8.529 -3.025 -17.270 1.00 92.50 98 GLN A O 1
ATOM 794 N N . ALA A 1 99 ? 7.050 -1.863 -18.521 1.00 94.00 99 ALA A N 1
ATOM 795 C CA . ALA A 1 99 ? 7.873 -1.638 -19.710 1.00 94.00 99 ALA A CA 1
ATOM 796 C C . ALA A 1 99 ? 9.382 -1.487 -19.440 1.00 94.00 99 ALA A C 1
ATOM 798 O O . ALA A 1 99 ? 10.205 -2.308 -19.849 1.00 94.00 99 ALA A O 1
ATOM 799 N N . ARG A 1 100 ? 9.766 -0.463 -18.667 1.00 94.38 100 ARG A N 1
ATOM 800 C CA . ARG A 1 100 ? 11.176 -0.184 -18.342 1.00 94.38 100 ARG A CA 1
ATOM 801 C C . ARG A 1 100 ? 11.833 -1.289 -17.508 1.00 94.38 100 ARG A C 1
ATOM 803 O O . ARG A 1 100 ? 13.032 -1.510 -17.631 1.00 94.38 100 ARG A O 1
ATOM 810 N N . ALA A 1 101 ? 11.089 -1.966 -16.633 1.00 94.12 101 ALA A N 1
ATOM 811 C CA . ALA A 1 101 ? 11.621 -3.073 -15.839 1.00 94.12 101 ALA A CA 1
ATOM 812 C C . ALA A 1 101 ? 11.856 -4.319 -16.706 1.00 94.12 101 ALA A C 1
ATOM 814 O O . ALA A 1 101 ? 12.910 -4.941 -16.579 1.00 94.12 101 ALA A O 1
ATOM 815 N N . ALA A 1 102 ? 10.927 -4.620 -17.620 1.00 95.56 102 ALA A N 1
ATOM 816 C CA . ALA A 1 102 ? 11.067 -5.702 -18.590 1.00 95.56 102 ALA A CA 1
ATOM 817 C C . ALA A 1 102 ? 12.318 -5.502 -19.461 1.00 95.56 102 ALA A C 1
ATOM 819 O O . ALA A 1 102 ? 13.147 -6.406 -19.543 1.00 95.56 102 ALA A O 1
ATOM 820 N N . LEU A 1 103 ? 12.532 -4.296 -20.005 1.00 96.25 103 LEU A N 1
ATOM 821 C CA . LEU A 1 103 ? 13.739 -3.986 -20.787 1.00 96.25 103 LEU A CA 1
ATOM 822 C C . LEU A 1 103 ? 15.030 -4.192 -19.991 1.00 96.25 103 LEU A C 1
ATOM 824 O O . LEU A 1 103 ? 15.975 -4.793 -20.495 1.00 96.25 103 LEU A O 1
ATOM 828 N N . ARG A 1 104 ? 15.076 -3.729 -18.734 1.00 96.62 104 ARG A N 1
ATOM 829 C CA . ARG A 1 104 ? 16.268 -3.893 -17.887 1.00 96.62 104 ARG A CA 1
ATOM 830 C C . ARG A 1 104 ? 16.600 -5.353 -17.616 1.00 96.62 104 ARG A C 1
ATOM 832 O O . ARG A 1 104 ? 17.774 -5.718 -17.640 1.00 96.62 104 ARG A O 1
ATOM 839 N N . ASP A 1 105 ? 15.595 -6.172 -17.330 1.00 96.06 105 ASP A N 1
ATOM 840 C CA . ASP A 1 105 ? 15.819 -7.583 -17.026 1.00 96.06 105 ASP A CA 1
ATOM 841 C C . ASP A 1 105 ? 16.207 -8.375 -18.279 1.00 96.06 105 ASP A C 1
ATOM 843 O O . ASP A 1 105 ? 17.164 -9.147 -18.225 1.00 96.06 105 ASP A O 1
ATOM 847 N N . VAL A 1 106 ? 15.550 -8.132 -19.418 1.00 97.31 106 VAL A N 1
ATOM 848 C CA . VAL A 1 106 ? 15.903 -8.778 -20.693 1.00 97.31 106 VAL A CA 1
ATOM 849 C C . VAL A 1 106 ? 17.296 -8.354 -21.148 1.00 97.31 106 VAL A C 1
ATOM 851 O O . VAL A 1 106 ? 18.110 -9.211 -21.479 1.00 97.31 106 VAL A O 1
ATOM 854 N N . GLY A 1 107 ? 17.618 -7.058 -21.090 1.00 97.50 107 GLY A N 1
ATOM 855 C CA . GLY A 1 107 ? 18.948 -6.552 -21.432 1.00 97.50 107 GLY A CA 1
ATOM 856 C C . GLY A 1 107 ? 20.052 -7.168 -20.567 1.00 97.50 107 GLY A C 1
ATOM 857 O O . GLY A 1 107 ? 21.114 -7.514 -21.080 1.00 97.50 107 GLY A O 1
ATOM 858 N N . ARG A 1 108 ? 19.783 -7.397 -19.270 1.00 97.12 108 ARG A N 1
ATOM 859 C CA . ARG A 1 108 ? 20.706 -8.114 -18.373 1.00 97.12 108 ARG A CA 1
ATOM 860 C C . ARG A 1 108 ? 20.915 -9.566 -18.813 1.00 97.12 108 ARG A C 1
ATOM 862 O O . ARG A 1 108 ? 22.053 -10.025 -18.824 1.00 97.12 108 ARG A O 1
ATOM 869 N N . VAL A 1 109 ? 19.848 -10.282 -19.175 1.00 97.31 109 VAL A N 1
ATOM 870 C CA . VAL A 1 109 ? 19.924 -11.683 -19.640 1.00 97.31 109 VAL A CA 1
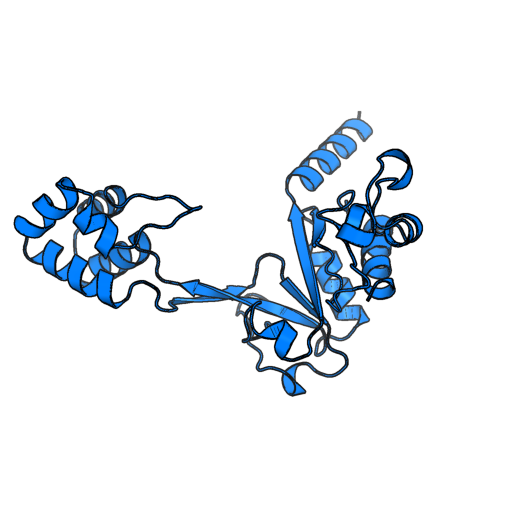ATOM 871 C C . VAL A 1 109 ? 20.660 -11.795 -20.976 1.00 97.31 109 VAL A C 1
ATOM 873 O O . VAL A 1 109 ? 21.462 -12.706 -21.155 1.00 97.31 109 VAL A O 1
ATOM 876 N N . LEU A 1 110 ? 20.448 -10.841 -21.884 1.00 97.25 110 LEU A N 1
ATOM 877 C CA . LEU A 1 110 ? 21.163 -10.747 -23.160 1.00 97.25 110 LEU A CA 1
ATOM 878 C C . LEU A 1 110 ? 22.603 -10.224 -23.014 1.00 97.25 110 LEU A C 1
ATOM 880 O O . LEU A 1 110 ? 23.283 -10.048 -24.021 1.00 97.25 110 LEU A O 1
ATOM 884 N N . GLN A 1 111 ? 23.066 -9.975 -21.782 1.00 96.94 111 GLN A N 1
ATOM 885 C CA . GLN A 1 111 ? 24.404 -9.462 -21.469 1.00 96.94 111 GLN A CA 1
ATOM 886 C C . GLN A 1 111 ? 24.737 -8.138 -22.177 1.00 96.94 111 GLN A C 1
ATOM 888 O O . GLN A 1 111 ? 25.894 -7.845 -22.477 1.00 96.94 111 GLN A O 1
ATOM 893 N N . MET A 1 112 ? 23.722 -7.310 -22.423 1.00 97.38 112 MET A N 1
ATOM 894 C CA . MET A 1 112 ? 23.912 -5.988 -23.008 1.00 97.38 112 MET A CA 1
ATOM 895 C C . MET A 1 112 ? 24.581 -5.040 -21.998 1.00 97.38 112 MET A C 1
ATOM 897 O O . MET A 1 112 ? 24.288 -5.105 -20.797 1.00 97.38 112 MET A O 1
ATOM 901 N N . PRO A 1 113 ? 25.437 -4.103 -22.449 1.00 97.19 113 PRO A N 1
ATOM 902 C CA . PRO A 1 113 ? 26.033 -3.105 -21.570 1.00 97.19 113 PRO A CA 1
ATOM 903 C C . PRO A 1 113 ? 24.971 -2.283 -20.827 1.00 97.19 113 PRO A C 1
ATOM 905 O O . PRO A 1 113 ? 24.062 -1.721 -21.441 1.00 97.19 113 PRO A O 1
ATOM 908 N N . TYR A 1 114 ? 25.125 -2.130 -19.507 1.00 95.50 114 TYR A N 1
ATOM 909 C CA . TYR A 1 114 ? 24.159 -1.411 -18.661 1.00 95.50 114 TYR A CA 1
ATOM 910 C C . TYR A 1 114 ? 23.838 -0.003 -19.182 1.00 95.50 114 TYR A C 1
ATOM 912 O O . TYR A 1 114 ? 22.676 0.395 -19.220 1.00 95.50 114 TYR A O 1
ATOM 920 N N . GLY A 1 115 ? 24.857 0.738 -19.634 1.00 97.00 115 GLY A N 1
ATOM 921 C CA . GLY A 1 115 ? 24.674 2.085 -20.174 1.00 97.00 115 GLY A CA 1
ATOM 922 C C . GLY A 1 115 ? 23.813 2.119 -21.439 1.00 97.00 115 GLY A C 1
ATOM 923 O O . GLY A 1 115 ? 23.048 3.060 -21.625 1.00 97.00 115 GLY A O 1
ATOM 924 N N . GLN A 1 116 ? 23.886 1.089 -22.286 1.00 95.81 116 GLN A N 1
ATOM 925 C CA . GLN A 1 116 ? 23.024 0.980 -23.462 1.00 95.81 116 GLN A CA 1
ATOM 926 C C . GLN A 1 116 ? 21.577 0.697 -23.045 1.00 95.81 116 GLN A C 1
ATOM 928 O O . GLN A 1 116 ? 20.667 1.404 -23.475 1.00 95.81 116 GLN A O 1
ATOM 933 N N . VAL A 1 117 ? 21.372 -0.272 -22.149 1.00 97.19 117 VAL A N 1
ATOM 934 C CA . VAL A 1 117 ? 20.041 -0.641 -21.641 1.00 97.19 117 VAL A CA 1
ATOM 935 C C . VAL A 1 117 ? 19.366 0.537 -20.933 1.00 97.19 117 VAL A C 1
ATOM 937 O O . VAL A 1 117 ? 18.189 0.803 -21.168 1.00 97.19 117 VAL A O 1
ATOM 940 N N . ASP A 1 118 ? 20.097 1.287 -20.104 1.00 96.56 118 ASP A N 1
ATOM 941 C CA . ASP A 1 118 ? 19.561 2.461 -19.408 1.00 96.56 118 ASP A CA 1
ATOM 942 C C . ASP A 1 118 ? 19.145 3.578 -20.380 1.00 96.56 118 ASP A C 1
ATOM 944 O O . ASP A 1 118 ? 18.085 4.181 -20.194 1.00 96.56 118 ASP A O 1
ATOM 948 N N . ARG A 1 119 ? 19.917 3.812 -21.455 1.00 96.19 119 ARG A N 1
ATOM 949 C CA . ARG A 1 119 ? 19.529 4.755 -22.521 1.00 96.19 119 ARG A CA 1
ATOM 950 C C . ARG A 1 119 ? 18.223 4.334 -23.194 1.00 96.19 119 ARG A C 1
ATOM 952 O O . ARG A 1 119 ? 17.314 5.154 -23.277 1.00 96.19 119 ARG A O 1
ATOM 959 N N . LEU A 1 120 ? 18.101 3.067 -23.594 1.00 95.44 120 LEU A N 1
ATOM 960 C CA . LEU A 1 120 ? 16.883 2.531 -24.219 1.00 95.44 120 LEU A CA 1
ATOM 961 C C . LEU A 1 120 ? 15.673 2.625 -23.275 1.00 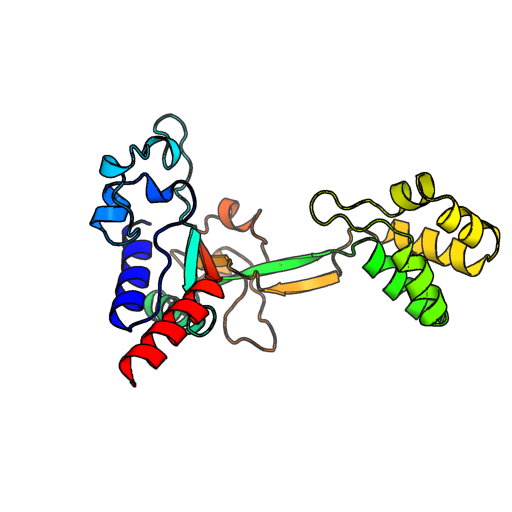95.44 120 LEU A C 1
ATOM 963 O O . LEU A 1 120 ? 14.590 3.038 -23.678 1.00 95.44 120 LEU A O 1
ATOM 967 N N . CYS A 1 121 ? 15.855 2.336 -21.984 1.00 95.38 121 CYS A N 1
ATOM 968 C CA . CYS A 1 121 ? 14.785 2.460 -20.990 1.00 95.38 121 CYS A CA 1
ATOM 969 C C . CYS A 1 121 ? 14.294 3.903 -20.814 1.00 95.38 121 CYS A C 1
ATOM 971 O O . CYS A 1 121 ? 13.113 4.119 -20.548 1.00 95.38 121 CYS A O 1
ATOM 973 N N . LYS A 1 122 ? 15.187 4.893 -20.920 1.00 94.56 122 LYS A N 1
ATOM 974 C CA . LYS A 1 122 ? 14.831 6.315 -20.796 1.00 94.56 122 LYS A CA 1
ATOM 975 C C . LYS A 1 122 ? 14.018 6.828 -21.984 1.00 94.56 122 LYS A C 1
ATOM 977 O O . LYS A 1 122 ? 13.251 7.764 -21.783 1.00 94.56 122 LYS A O 1
ATOM 982 N N . MET A 1 123 ? 14.146 6.199 -23.155 1.00 93.69 123 MET A N 1
ATOM 983 C CA . MET A 1 123 ? 13.343 6.515 -24.344 1.00 93.69 123 MET A CA 1
ATOM 984 C C . MET A 1 123 ? 11.875 6.110 -24.175 1.00 93.69 123 MET A C 1
ATOM 986 O O . MET A 1 123 ? 11.003 6.769 -24.716 1.00 93.69 123 MET A O 1
ATOM 990 N N . VAL A 1 124 ? 11.576 5.071 -23.388 1.00 92.81 124 VAL A N 1
ATOM 991 C CA . VAL A 1 124 ? 10.188 4.673 -23.103 1.00 92.81 124 VAL A CA 1
ATOM 992 C C . VAL A 1 124 ? 9.516 5.726 -22.215 1.00 92.81 124 VAL A C 1
ATOM 994 O O . VAL A 1 124 ? 10.024 5.958 -21.111 1.00 92.81 124 VAL A O 1
ATOM 997 N N . PRO A 1 125 ? 8.378 6.325 -22.607 1.00 89.50 125 PRO A N 1
ATOM 998 C CA . PRO A 1 125 ? 7.656 7.284 -21.776 1.00 89.50 125 PRO A CA 1
ATOM 999 C C . PRO A 1 125 ? 7.293 6.709 -20.402 1.00 89.50 125 PRO A C 1
ATOM 1001 O O . PRO A 1 125 ? 6.909 5.550 -20.271 1.00 89.50 125 PRO A O 1
ATOM 1004 N N . ASN A 1 126 ? 7.417 7.520 -19.349 1.00 84.31 126 ASN A N 1
ATOM 1005 C CA . ASN A 1 126 ? 7.071 7.108 -17.987 1.00 84.31 126 ASN A CA 1
ATOM 1006 C C . ASN A 1 126 ? 6.019 8.034 -17.404 1.00 84.31 126 ASN A C 1
ATOM 1008 O O . ASN A 1 126 ? 6.346 9.055 -16.801 1.00 84.31 126 ASN A O 1
ATOM 1012 N N . ASN A 1 127 ? 4.763 7.648 -17.584 1.00 82.81 127 ASN A N 1
ATOM 1013 C CA . ASN A 1 127 ? 3.629 8.294 -16.955 1.00 82.81 127 ASN A CA 1
ATOM 1014 C C . ASN A 1 127 ? 3.010 7.325 -15.932 1.00 82.81 127 ASN A C 1
ATOM 1016 O O . ASN A 1 127 ? 2.347 6.371 -16.330 1.00 82.81 127 ASN A O 1
ATOM 1020 N N . PRO A 1 128 ? 3.199 7.549 -14.618 1.00 76.75 128 PRO A N 1
ATOM 1021 C CA . PRO A 1 128 ? 2.623 6.686 -13.588 1.00 76.75 128 PRO A CA 1
ATOM 1022 C C . PRO A 1 128 ? 1.089 6.636 -13.601 1.00 76.75 128 PRO A C 1
ATOM 1024 O O . PRO A 1 128 ? 0.520 5.635 -13.176 1.00 76.75 128 PRO A O 1
ATOM 1027 N N . ALA A 1 129 ? 0.423 7.699 -14.070 1.00 79.06 129 ALA A N 1
ATOM 1028 C CA . ALA A 1 129 ? -1.037 7.767 -14.134 1.00 79.06 129 ALA A CA 1
ATOM 1029 C C . ALA A 1 129 ? -1.610 7.034 -15.355 1.00 79.06 129 ALA A C 1
ATOM 1031 O O . ALA A 1 129 ? -2.731 6.538 -15.300 1.00 79.06 129 ALA A O 1
ATOM 1032 N N . ASN A 1 130 ? -0.841 6.958 -16.444 1.00 80.19 130 ASN A N 1
ATOM 1033 C CA . ASN A 1 130 ? -1.201 6.209 -17.642 1.00 80.19 130 ASN A CA 1
ATOM 1034 C C . ASN A 1 130 ? 0.046 5.508 -18.205 1.00 80.19 130 ASN A C 1
ATOM 1036 O O . ASN A 1 130 ? 0.736 6.086 -19.052 1.00 80.19 130 ASN A O 1
ATOM 1040 N N . PRO A 1 131 ? 0.401 4.324 -17.677 1.00 82.19 131 PRO A N 1
ATOM 1041 C CA . PRO A 1 131 ? 1.600 3.617 -18.101 1.00 82.19 131 PRO A CA 1
ATOM 1042 C C . PRO A 1 131 ? 1.471 3.191 -19.564 1.00 82.19 131 PRO A C 1
ATOM 1044 O O . PRO A 1 131 ? 0.512 2.525 -19.940 1.00 82.19 131 PRO A O 1
ATOM 1047 N N . VAL A 1 132 ? 2.462 3.570 -20.368 1.00 88.12 132 VAL A N 1
ATOM 1048 C CA . VAL A 1 132 ? 2.547 3.227 -21.792 1.00 88.12 132 VAL A CA 1
ATOM 1049 C 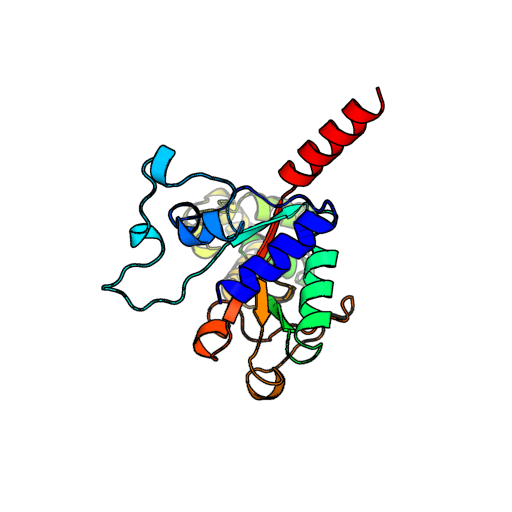C . VAL A 1 132 ? 3.153 1.832 -21.926 1.00 88.12 132 VAL A C 1
ATOM 1051 O O . VAL A 1 132 ? 4.187 1.553 -21.309 1.00 88.12 132 VAL A O 1
ATOM 1054 N N . SER A 1 133 ? 2.519 0.960 -22.709 1.00 92.25 133 SER A N 1
ATOM 1055 C CA . SER A 1 133 ? 3.064 -0.368 -23.020 1.00 92.25 133 SER A CA 1
ATOM 1056 C C . SER A 1 133 ? 4.310 -0.264 -23.900 1.00 92.25 133 SER A C 1
ATOM 1058 O O . SER A 1 133 ? 4.509 0.720 -24.618 1.00 92.25 133 SER A O 1
ATOM 1060 N N . LEU A 1 134 ? 5.153 -1.297 -23.912 1.00 92.75 134 LEU A N 1
ATOM 1061 C CA . LEU A 1 134 ? 6.316 -1.317 -24.804 1.00 92.75 134 LEU A CA 1
ATOM 1062 C C . LEU A 1 134 ? 5.915 -1.256 -26.278 1.00 92.75 134 LEU A C 1
ATOM 1064 O O . LEU A 1 134 ? 6.591 -0.594 -27.063 1.00 92.75 134 LEU A O 1
ATOM 1068 N N . SER A 1 135 ? 4.807 -1.902 -26.643 1.00 92.75 135 SER A N 1
ATOM 1069 C CA . SER A 1 135 ? 4.294 -1.874 -28.014 1.00 92.75 135 SER A CA 1
ATOM 1070 C C . SER A 1 135 ? 3.911 -0.458 -28.461 1.00 92.75 135 SER A C 1
ATOM 1072 O O . SER A 1 135 ? 4.303 -0.022 -29.543 1.00 92.75 135 SER A O 1
ATOM 1074 N N . GLU A 1 136 ? 3.233 0.297 -27.594 1.00 93.00 136 GLU A N 1
ATOM 1075 C CA . GLU A 1 136 ? 2.870 1.693 -27.841 1.00 93.00 136 GLU A CA 1
ATOM 1076 C C . GLU A 1 136 ? 4.105 2.592 -27.859 1.00 93.00 136 GLU A C 1
ATOM 1078 O O . GLU A 1 136 ? 4.221 3.435 -28.741 1.00 93.00 136 GLU A O 1
ATOM 1083 N N . ALA A 1 137 ? 5.060 2.379 -26.948 1.00 92.81 137 ALA A N 1
ATOM 1084 C CA . ALA A 1 137 ? 6.299 3.150 -26.910 1.00 92.81 137 ALA A CA 1
ATOM 1085 C C . ALA A 1 137 ? 7.129 2.968 -28.191 1.00 92.81 137 ALA A C 1
ATOM 1087 O O . ALA A 1 137 ? 7.655 3.937 -28.730 1.00 92.81 137 ALA A O 1
ATOM 1088 N N . VAL A 1 138 ? 7.217 1.746 -28.727 1.00 92.56 138 VAL A N 1
ATOM 1089 C CA . VAL A 1 138 ? 7.875 1.490 -30.022 1.00 92.56 138 VAL A CA 1
ATOM 1090 C C . VAL A 1 138 ? 7.093 2.131 -31.174 1.00 92.56 138 VAL A C 1
ATOM 1092 O O . VAL A 1 138 ? 7.700 2.589 -32.142 1.00 92.56 138 VAL A O 1
ATOM 1095 N N . ALA A 1 139 ? 5.763 2.207 -31.089 1.00 92.19 139 ALA A N 1
ATOM 1096 C CA . ALA A 1 139 ? 4.925 2.863 -32.093 1.00 92.19 139 ALA A CA 1
ATOM 1097 C C . ALA A 1 139 ? 4.962 4.403 -32.017 1.00 92.19 139 ALA A C 1
ATOM 1099 O O . ALA A 1 139 ? 4.827 5.060 -33.050 1.00 92.19 139 ALA A O 1
ATOM 1100 N N . SER A 1 140 ? 5.219 5.000 -30.852 1.00 90.94 140 SER A N 1
ATOM 1101 C CA . SER A 1 140 ? 5.284 6.458 -30.685 1.00 90.94 140 SER A CA 1
ATOM 1102 C C . SER A 1 140 ? 6.694 7.031 -30.845 1.00 90.94 140 SER A C 1
ATOM 1104 O O . SER A 1 140 ? 6.852 8.082 -31.458 1.00 90.94 140 SER A O 1
ATOM 1106 N N . GLU A 1 141 ? 7.728 6.340 -30.361 1.00 92.25 141 GLU A N 1
ATOM 1107 C CA . GLU A 1 141 ? 9.088 6.884 -30.270 1.00 92.25 141 GLU A CA 1
ATOM 1108 C C . GLU A 1 141 ? 9.961 6.504 -31.476 1.00 92.25 141 GLU A C 1
ATOM 1110 O O . GLU A 1 141 ? 10.441 5.373 -31.597 1.00 92.25 141 GLU A O 1
ATOM 1115 N N . GLU A 1 142 ? 10.248 7.474 -32.351 1.00 91.62 142 GLU A N 1
ATOM 1116 C CA . GLU A 1 142 ? 11.147 7.285 -33.503 1.00 91.62 142 GLU A CA 1
ATOM 1117 C C . GLU A 1 142 ? 12.556 6.848 -33.094 1.00 91.62 142 GLU A C 1
ATOM 1119 O O . GLU A 1 142 ? 13.133 5.968 -33.729 1.00 91.62 142 GLU A O 1
ATOM 1124 N N . GLY A 1 143 ? 13.092 7.406 -32.003 1.00 92.44 143 GLY A N 1
ATOM 1125 C CA . GLY A 1 143 ? 14.422 7.047 -31.507 1.00 92.44 143 GLY A CA 1
ATOM 11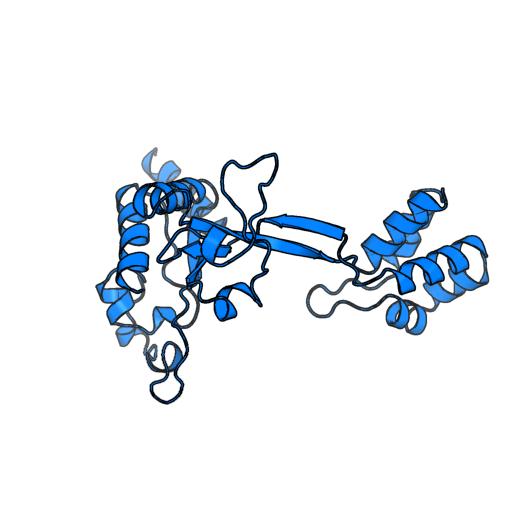26 C C . GLY A 1 143 ? 14.522 5.579 -31.085 1.00 92.44 143 GLY A C 1
ATOM 1127 O O . GLY A 1 143 ? 15.525 4.924 -31.362 1.00 92.44 143 GLY A O 1
ATOM 1128 N N . LEU A 1 144 ? 13.461 5.033 -30.481 1.00 92.56 144 LEU A N 1
ATOM 1129 C CA . LEU A 1 144 ? 13.430 3.629 -30.071 1.00 92.56 144 LEU A CA 1
ATOM 1130 C C . LEU A 1 144 ? 13.358 2.694 -31.288 1.00 92.56 144 LEU A C 1
ATOM 1132 O O . LEU A 1 144 ? 14.001 1.644 -31.288 1.00 92.56 144 LEU A O 1
ATOM 1136 N N . ARG A 1 145 ? 12.633 3.093 -32.345 1.00 94.81 145 ARG A N 1
ATOM 1137 C CA . ARG A 1 145 ? 12.618 2.371 -33.630 1.00 94.81 145 ARG A CA 1
ATOM 1138 C C . ARG A 1 145 ? 13.968 2.422 -34.334 1.00 94.81 145 ARG A C 1
ATOM 1140 O O . ARG A 1 145 ? 14.434 1.394 -34.803 1.00 94.81 145 ARG A O 1
ATOM 1147 N N . ALA A 1 146 ? 14.618 3.581 -34.357 1.00 95.00 146 ALA A N 1
ATOM 1148 C CA . ALA A 1 146 ? 15.929 3.723 -34.979 1.00 95.00 146 ALA A CA 1
ATOM 1149 C C . ALA A 1 146 ? 16.977 2.814 -34.312 1.00 95.00 146 ALA A C 1
ATOM 1151 O O . ALA A 1 146 ? 17.732 2.141 -35.006 1.00 95.00 146 ALA A O 1
ATOM 1152 N N . GLU A 1 147 ? 16.998 2.737 -32.977 1.00 94.94 147 GLU A N 1
ATOM 1153 C CA . GLU A 1 147 ? 17.905 1.831 -32.256 1.00 94.94 147 GLU A CA 1
ATOM 1154 C C . GLU A 1 147 ? 17.557 0.350 -32.483 1.00 94.94 147 GLU A C 1
ATOM 1156 O O . GLU A 1 147 ? 18.464 -0.472 -32.624 1.00 94.94 147 GLU A O 1
ATOM 1161 N N . ARG A 1 148 ? 16.261 0.012 -32.576 1.00 94.69 148 ARG A N 1
ATOM 1162 C CA . ARG A 1 148 ? 15.788 -1.331 -32.954 1.00 94.69 148 ARG A CA 1
ATOM 1163 C C . ARG A 1 148 ? 16.303 -1.737 -34.335 1.00 94.69 148 ARG A C 1
ATOM 1165 O O . ARG A 1 148 ? 16.840 -2.826 -34.478 1.00 94.69 148 ARG A O 1
ATOM 1172 N N . ASP A 1 149 ? 16.146 -0.861 -35.324 1.00 94.56 149 ASP A N 1
ATOM 1173 C CA . ASP A 1 149 ? 16.471 -1.146 -36.727 1.00 94.56 149 ASP A CA 1
ATOM 1174 C C . ASP A 1 149 ? 17.991 -1.138 -36.982 1.00 94.56 149 ASP A C 1
ATOM 1176 O O . ASP A 1 149 ? 18.480 -1.756 -37.927 1.00 94.56 149 ASP A O 1
ATOM 1180 N N . LYS A 1 150 ? 18.753 -0.447 -36.126 1.00 95.44 150 LYS A N 1
ATOM 1181 C CA . LYS A 1 150 ? 20.213 -0.345 -36.206 1.00 95.44 150 LYS A CA 1
ATOM 1182 C C . LYS A 1 150 ? 20.935 -1.564 -35.631 1.00 95.44 150 LYS A C 1
ATOM 1184 O O . LYS A 1 150 ? 21.962 -1.967 -36.175 1.00 95.44 150 LYS A O 1
ATOM 1189 N N . GLU A 1 151 ? 20.457 -2.118 -34.515 1.00 95.00 151 GLU A N 1
ATOM 1190 C CA . GLU A 1 151 ? 21.158 -3.176 -33.779 1.00 95.00 151 GLU A CA 1
ATOM 1191 C C . GLU A 1 151 ? 20.264 -4.411 -33.545 1.00 95.00 151 GLU A C 1
ATOM 1193 O O . GLU A 1 151 ? 19.344 -4.356 -32.725 1.00 95.00 151 GLU A O 1
ATOM 1198 N N . PRO A 1 152 ? 20.581 -5.580 -34.143 1.00 96.00 152 PRO A N 1
ATOM 1199 C CA . PRO A 1 152 ? 19.760 -6.793 -34.007 1.00 96.00 152 PRO A CA 1
ATOM 1200 C C . PRO A 1 152 ? 19.545 -7.266 -32.559 1.00 96.00 152 PRO A C 1
ATOM 1202 O O . PRO A 1 152 ? 18.534 -7.885 -32.227 1.00 96.00 152 PRO A O 1
ATOM 1205 N N . ILE A 1 153 ? 20.497 -6.981 -31.662 1.00 96.56 153 ILE A N 1
ATOM 1206 C CA . ILE A 1 153 ? 20.363 -7.324 -30.240 1.00 96.56 153 ILE A CA 1
ATOM 1207 C C . ILE A 1 153 ? 19.288 -6.477 -29.539 1.00 96.56 153 ILE A C 1
ATOM 1209 O O . ILE A 1 153 ? 18.608 -6.980 -28.645 1.00 96.56 153 ILE A O 1
ATOM 1213 N N . VAL A 1 154 ? 19.091 -5.226 -29.970 1.00 96.75 154 VAL A N 1
ATOM 1214 C CA . VAL A 1 154 ? 18.055 -4.323 -29.449 1.00 96.75 154 VAL A CA 1
ATOM 1215 C C . VAL A 1 154 ? 16.678 -4.772 -29.923 1.00 96.75 154 VAL A C 1
ATOM 1217 O O . VAL A 1 154 ? 15.750 -4.829 -29.117 1.00 96.75 154 VAL A O 1
ATOM 1220 N N . GLU A 1 155 ? 16.552 -5.170 -31.190 1.00 97.00 155 GLU A N 1
ATOM 1221 C CA . GLU A 1 155 ? 15.328 -5.782 -31.718 1.00 97.00 155 GLU A CA 1
ATOM 1222 C C . GLU A 1 155 ? 14.921 -7.016 -30.910 1.00 97.00 155 GLU A C 1
ATOM 1224 O O . GLU A 1 155 ? 13.795 -7.096 -30.411 1.00 97.00 155 GLU A O 1
ATOM 1229 N N . ARG A 1 156 ? 15.867 -7.934 -30.684 1.00 97.12 156 ARG A N 1
ATOM 1230 C CA . ARG A 1 156 ? 15.628 -9.130 -29.872 1.00 97.12 156 ARG A CA 1
ATOM 1231 C C . ARG A 1 156 ? 15.241 -8.788 -28.431 1.00 97.12 156 ARG A C 1
ATOM 1233 O O . ARG A 1 156 ? 14.371 -9.447 -27.864 1.00 97.12 156 ARG A O 1
ATOM 1240 N N . MET A 1 157 ? 15.873 -7.777 -27.832 1.00 97.44 157 MET A N 1
ATOM 1241 C CA . MET A 1 157 ? 15.523 -7.311 -26.488 1.00 97.44 157 MET A CA 1
ATOM 1242 C C . MET A 1 157 ? 14.075 -6.808 -26.436 1.00 97.44 157 MET A C 1
ATOM 1244 O O . MET A 1 157 ? 13.341 -7.178 -25.521 1.00 97.44 157 MET A O 1
ATOM 1248 N N . LEU A 1 158 ? 13.661 -5.991 -27.408 1.00 96.81 158 LEU A N 1
ATOM 1249 C CA . LEU A 1 158 ? 12.313 -5.427 -27.473 1.00 96.81 158 LEU A CA 1
ATOM 1250 C C . LEU A 1 158 ? 11.249 -6.510 -27.689 1.00 96.81 158 LEU A C 1
ATOM 1252 O O . LEU A 1 158 ? 10.258 -6.510 -26.964 1.00 96.81 158 LEU A O 1
ATOM 1256 N N . ASP A 1 159 ? 11.461 -7.454 -28.613 1.00 96.94 159 ASP A N 1
ATOM 1257 C CA . ASP A 1 159 ? 10.518 -8.559 -28.860 1.00 96.94 159 ASP A CA 1
ATOM 1258 C C . ASP A 1 159 ? 10.293 -9.407 -27.599 1.00 96.94 159 ASP A C 1
ATOM 1260 O O . ASP A 1 159 ? 9.155 -9.639 -27.189 1.00 96.94 159 ASP A O 1
ATOM 1264 N N . ILE A 1 160 ? 11.370 -9.807 -26.913 1.00 97.38 160 ILE A N 1
ATOM 1265 C CA . ILE A 1 160 ? 11.249 -10.582 -25.671 1.00 97.38 160 ILE A CA 1
ATOM 1266 C C . ILE A 1 160 ? 10.580 -9.741 -24.576 1.00 97.38 160 ILE A C 1
ATOM 1268 O O . ILE A 1 160 ? 9.683 -10.238 -23.893 1.00 97.38 160 ILE A O 1
ATOM 1272 N N . ALA A 1 161 ? 10.983 -8.476 -24.409 1.00 96.88 161 ALA A N 1
ATOM 1273 C CA . ALA A 1 161 ? 10.436 -7.594 -23.381 1.00 96.88 161 ALA A CA 1
ATOM 1274 C C . ALA A 1 161 ? 8.928 -7.362 -23.556 1.00 96.88 161 ALA A C 1
ATOM 1276 O O . ALA A 1 161 ? 8.198 -7.417 -22.569 1.00 96.88 161 ALA A O 1
ATOM 1277 N N . MET A 1 162 ? 8.452 -7.183 -24.794 1.00 96.12 162 MET A N 1
ATOM 1278 C CA . MET A 1 162 ? 7.023 -7.044 -25.104 1.00 96.12 162 MET A CA 1
ATOM 1279 C C . MET A 1 162 ? 6.216 -8.299 -24.745 1.00 96.12 162 MET A C 1
ATOM 1281 O O . MET A 1 162 ? 5.075 -8.185 -24.311 1.00 96.12 162 MET A O 1
ATOM 1285 N N . ARG A 1 163 ? 6.796 -9.500 -24.873 1.00 95.94 163 ARG A N 1
ATOM 1286 C CA . ARG A 1 163 ? 6.105 -10.762 -24.538 1.00 95.94 163 ARG A CA 1
ATOM 1287 C C . ARG A 1 163 ? 5.987 -11.023 -23.038 1.00 95.94 163 ARG A C 1
ATOM 1289 O O . ARG A 1 163 ? 5.092 -11.754 -22.625 1.00 95.94 163 ARG A O 1
ATOM 1296 N N . ILE A 1 164 ? 6.905 -10.483 -22.236 1.00 95.62 164 ILE A N 1
ATOM 1297 C CA . ILE A 1 164 ? 6.922 -10.685 -20.777 1.00 95.62 164 ILE A CA 1
ATOM 1298 C C . ILE A 1 164 ? 6.363 -9.490 -19.996 1.00 95.62 164 ILE A C 1
ATOM 1300 O O . ILE A 1 164 ? 6.190 -9.575 -18.778 1.00 95.62 164 ILE A O 1
ATOM 1304 N N . GLU A 1 165 ? 6.109 -8.367 -20.668 1.00 94.69 165 GLU A N 1
ATOM 1305 C CA . GLU A 1 165 ? 5.451 -7.209 -20.077 1.00 94.69 165 GLU A CA 1
ATOM 1306 C C . GLU A 1 165 ? 4.097 -7.608 -19.470 1.00 94.69 165 GLU A C 1
ATOM 1308 O O . GLU A 1 165 ? 3.342 -8.410 -20.014 1.00 94.69 165 GLU A O 1
ATOM 1313 N N . GLY A 1 166 ? 3.796 -7.070 -18.290 1.00 92.00 166 GLY A N 1
ATOM 1314 C CA . GLY A 1 166 ? 2.552 -7.337 -17.572 1.00 92.00 166 GLY A CA 1
ATOM 1315 C C . GLY A 1 166 ? 2.527 -8.646 -16.780 1.00 92.00 166 GLY A C 1
ATOM 1316 O O . GLY A 1 166 ? 1.653 -8.793 -15.917 1.00 92.00 166 GLY A O 1
ATOM 1317 N N . LEU A 1 167 ? 3.488 -9.555 -16.986 1.00 94.56 167 LEU A N 1
ATOM 1318 C CA . LEU A 1 167 ? 3.614 -10.768 -16.176 1.00 94.56 167 LEU A CA 1
ATOM 1319 C C . LEU A 1 167 ? 3.987 -10.437 -14.725 1.00 94.56 167 LEU A C 1
ATOM 1321 O O . LEU A 1 167 ? 4.653 -9.438 -14.432 1.00 94.56 167 LEU A O 1
ATOM 1325 N N . TYR A 1 168 ? 3.554 -11.292 -13.800 1.00 93.00 168 TYR A N 1
ATOM 1326 C CA . TYR A 1 168 ? 3.890 -11.180 -12.383 1.00 93.00 168 TYR A CA 1
ATOM 1327 C C . TYR A 1 168 ? 5.361 -11.542 -12.137 1.00 93.00 168 TYR A C 1
ATOM 1329 O O . TYR A 1 168 ? 5.864 -12.527 -12.669 1.00 93.00 168 TYR A O 1
ATOM 1337 N N . ARG A 1 169 ? 6.050 -10.736 -11.323 1.00 89.69 169 ARG A N 1
ATOM 1338 C CA . ARG A 1 169 ? 7.497 -10.843 -11.074 1.00 89.69 169 ARG A CA 1
ATOM 1339 C C . ARG A 1 169 ? 7.834 -11.325 -9.671 1.00 89.69 169 ARG A C 1
ATOM 1341 O O . ARG A 1 169 ? 8.696 -12.178 -9.509 1.00 89.69 169 ARG A O 1
ATOM 1348 N N . HIS A 1 170 ? 7.248 -10.698 -8.659 1.00 88.44 170 HIS A N 1
ATOM 1349 C CA . HIS A 1 170 ? 7.551 -10.984 -7.260 1.00 88.44 170 HIS A CA 1
ATOM 1350 C C . HIS A 1 170 ? 6.342 -10.691 -6.378 1.00 88.44 170 HIS A C 1
ATOM 1352 O O . HIS A 1 170 ? 5.507 -9.841 -6.703 1.00 88.44 170 HIS A O 1
ATOM 1358 N N . ALA A 1 171 ? 6.280 -11.409 -5.261 1.00 91.19 171 ALA A N 1
ATOM 1359 C CA . ALA A 1 171 ? 5.391 -11.117 -4.153 1.00 91.19 171 ALA A CA 1
ATOM 1360 C C . ALA A 1 171 ? 6.009 -10.023 -3.275 1.00 91.19 171 ALA A C 1
ATOM 1362 O O . ALA A 1 171 ? 7.213 -10.034 -3.016 1.00 91.19 171 ALA A O 1
ATOM 1363 N N . SER A 1 172 ? 5.181 -9.094 -2.819 1.00 89.62 172 SER A N 1
ATOM 1364 C CA . SER A 1 172 ? 5.504 -8.117 -1.785 1.00 89.62 172 SER A CA 1
ATOM 1365 C C . SER A 1 172 ? 4.282 -7.897 -0.895 1.00 89.62 172 SER A C 1
ATOM 1367 O O . SER A 1 172 ? 3.182 -8.358 -1.194 1.00 89.62 172 SER A O 1
ATOM 1369 N N . VAL A 1 173 ? 4.449 -7.156 0.189 1.00 90.56 173 VAL A N 1
ATOM 1370 C CA . VAL A 1 173 ? 3.341 -6.756 1.061 1.00 90.56 173 VAL A CA 1
ATOM 1371 C C . VAL A 1 173 ? 2.685 -5.475 0.539 1.00 90.56 173 VAL A C 1
ATOM 1373 O O . VAL A 1 173 ? 3.370 -4.560 0.076 1.00 90.56 173 VAL A O 1
ATOM 1376 N N . HIS A 1 174 ? 1.353 -5.400 0.586 1.00 89.31 174 HIS A N 1
ATOM 1377 C CA . HIS A 1 174 ? 0.618 -4.179 0.268 1.00 89.31 174 HIS A CA 1
ATOM 1378 C C . HIS A 1 174 ? 0.948 -3.088 1.284 1.00 89.31 174 HIS A C 1
ATOM 1380 O O . HIS A 1 174 ? 0.908 -3.310 2.490 1.00 89.31 174 HIS A O 1
ATOM 1386 N N . ALA A 1 175 ? 1.221 -1.876 0.799 1.00 83.62 175 ALA A N 1
ATOM 1387 C CA . ALA A 1 175 ? 1.718 -0.803 1.650 1.00 83.62 175 ALA A CA 1
ATOM 1388 C C . ALA A 1 175 ? 0.754 -0.413 2.780 1.00 83.62 175 ALA A C 1
ATOM 1390 O O . ALA A 1 175 ? 1.233 0.101 3.782 1.00 83.62 175 ALA A O 1
ATOM 1391 N N . ALA A 1 176 ? -0.555 -0.632 2.630 1.00 87.50 176 ALA A N 1
ATOM 1392 C CA . ALA A 1 176 ? -1.567 -0.254 3.622 1.00 87.50 176 ALA A CA 1
ATOM 1393 C C . ALA A 1 176 ? -2.529 -1.383 4.022 1.00 87.50 176 ALA A C 1
ATOM 1395 O O . ALA A 1 176 ? -3.225 -1.268 5.021 1.00 87.50 176 ALA A O 1
ATOM 1396 N N . GLY A 1 177 ? -2.592 -2.461 3.243 1.00 91.75 177 GLY A N 1
ATOM 1397 C CA . GLY A 1 177 ? -3.750 -3.350 3.250 1.00 91.75 177 GLY A CA 1
ATOM 1398 C C . GLY A 1 177 ? -3.656 -4.378 4.365 1.00 91.75 177 GLY A C 1
ATOM 1399 O O . GLY A 1 177 ? -2.708 -5.165 4.384 1.00 91.75 177 GLY A O 1
ATOM 1400 N N . LEU A 1 178 ? -4.650 -4.392 5.242 1.00 94.31 178 LEU A N 1
ATOM 1401 C CA . LEU A 1 178 ? -4.811 -5.333 6.342 1.00 94.31 178 LEU A CA 1
ATOM 1402 C C . LEU A 1 178 ? -6.175 -6.018 6.228 1.00 94.31 178 LEU A C 1
ATOM 1404 O O . LEU A 1 178 ? -7.151 -5.392 5.821 1.00 94.31 178 LEU A O 1
ATOM 1408 N N . VAL A 1 179 ? -6.265 -7.284 6.616 1.00 95.00 179 VAL A N 1
ATOM 1409 C CA . VAL A 1 179 ? -7.535 -8.001 6.752 1.00 95.00 179 VAL A CA 1
ATOM 1410 C C . VAL A 1 179 ? -7.706 -8.561 8.149 1.00 95.00 179 VAL A C 1
ATOM 1412 O O . VAL A 1 179 ? -6.729 -8.933 8.799 1.00 95.00 179 VAL A O 1
ATOM 1415 N N . ILE A 1 180 ? -8.962 -8.627 8.587 1.00 94.56 180 ILE A N 1
ATOM 1416 C CA . ILE A 1 180 ? -9.364 -9.257 9.845 1.00 94.56 180 ILE A CA 1
ATOM 1417 C C . ILE A 1 180 ? -10.484 -10.251 9.526 1.00 94.56 180 ILE A C 1
ATOM 1419 O O . ILE A 1 180 ? -11.528 -9.858 8.997 1.00 94.56 180 ILE A O 1
ATOM 1423 N N . GLY A 1 181 ? -10.239 -11.529 9.808 1.00 93.56 181 GLY A N 1
ATOM 1424 C CA . GLY A 1 181 ? -11.189 -12.628 9.642 1.00 93.56 181 GLY A CA 1
ATOM 1425 C C . GLY A 1 181 ? -12.067 -12.847 10.875 1.00 93.56 181 GLY A C 1
ATOM 1426 O O . GLY A 1 181 ? -11.720 -12.453 11.986 1.00 93.56 181 GLY A O 1
ATOM 1427 N N . ASP A 1 182 ? -13.215 -13.493 10.670 1.00 92.62 182 ASP A N 1
ATOM 1428 C CA . ASP A 1 182 ? -14.107 -13.985 11.732 1.00 92.62 182 ASP A CA 1
ATOM 1429 C C . ASP A 1 182 ? -13.711 -15.380 12.258 1.00 92.62 182 ASP A C 1
ATOM 1431 O O . ASP A 1 182 ? -14.265 -15.846 13.252 1.00 92.62 182 ASP A O 1
ATOM 1435 N N . ARG A 1 183 ? -12.766 -16.029 11.573 1.00 93.56 183 ARG A N 1
ATOM 1436 C CA . ARG A 1 183 ? -12.189 -17.352 11.834 1.00 93.56 183 ARG A CA 1
ATOM 1437 C C . ARG A 1 183 ? -10.723 -17.366 11.344 1.00 93.56 183 ARG A C 1
ATOM 1439 O O . ARG A 1 183 ? -10.322 -16.390 10.691 1.00 93.56 183 ARG A O 1
ATOM 1446 N N . PRO A 1 184 ? -9.940 -18.433 11.592 1.00 95.69 184 PRO A N 1
ATOM 1447 C CA . PRO A 1 184 ? -8.575 -18.547 11.081 1.00 95.69 184 PRO A CA 1
ATOM 1448 C C . PRO A 1 184 ? -8.507 -18.334 9.562 1.00 95.69 184 PRO A C 1
ATOM 1450 O O . PRO A 1 184 ? -9.318 -18.862 8.797 1.00 95.69 184 PRO A O 1
ATOM 1453 N N . LEU A 1 185 ? -7.564 -17.505 9.110 1.00 95.75 185 LEU A N 1
ATOM 1454 C CA . LEU A 1 185 ? -7.518 -17.052 7.717 1.00 95.75 185 LEU A CA 1
ATOM 1455 C C . LEU A 1 185 ? -7.170 -18.166 6.731 1.00 95.75 185 LEU A C 1
ATOM 1457 O O . LEU A 1 185 ? -7.567 -18.083 5.571 1.00 95.75 185 LEU A O 1
ATOM 1461 N N . ASP A 1 186 ? -6.462 -19.200 7.173 1.00 94.56 186 ASP A N 1
ATOM 1462 C CA . ASP A 1 186 ? -6.107 -20.375 6.379 1.00 94.56 186 ASP A CA 1
ATOM 1463 C C . ASP A 1 186 ? -7.316 -21.256 6.019 1.00 94.56 186 ASP A C 1
ATOM 1465 O O . ASP A 1 186 ? -7.249 -22.006 5.045 1.00 94.56 186 ASP A O 1
ATOM 1469 N N . GLU A 1 187 ? -8.448 -21.106 6.715 1.00 94.81 187 GLU A N 1
ATOM 1470 C CA . GLU A 1 187 ? -9.725 -21.717 6.323 1.00 94.81 187 GLU A CA 1
ATOM 1471 C C . GLU A 1 187 ? -10.410 -20.983 5.154 1.00 94.81 187 GLU A C 1
ATOM 1473 O O . GLU A 1 187 ? -11.289 -21.546 4.498 1.00 94.81 187 GLU A O 1
ATOM 1478 N N . LEU A 1 188 ? -10.034 -19.724 4.891 1.00 93.69 188 LEU A N 1
ATOM 1479 C CA . LEU A 1 188 ? -10.678 -18.851 3.899 1.00 93.69 188 LEU A CA 1
ATOM 1480 C C . LEU A 1 188 ? -9.789 -18.582 2.682 1.00 93.69 188 LEU A C 1
ATOM 1482 O O . LEU A 1 188 ? -10.263 -18.598 1.544 1.00 93.69 188 LEU A O 1
ATOM 1486 N N . VAL A 1 189 ? -8.503 -18.298 2.907 1.00 95.69 189 VAL A N 1
ATOM 1487 C CA . VAL A 1 189 ? -7.557 -17.886 1.867 1.00 95.69 189 VAL A CA 1
ATOM 1488 C C . VAL A 1 189 ? -6.169 -18.494 2.088 1.00 95.69 189 VAL A C 1
ATOM 1490 O O . VAL A 1 189 ? -5.700 -18.602 3.220 1.00 95.69 189 VAL A O 1
ATOM 1493 N N . PRO A 1 190 ? -5.437 -18.835 1.012 1.00 95.69 190 PRO A N 1
ATOM 1494 C CA . PRO A 1 190 ? -4.050 -19.253 1.143 1.00 95.69 190 PRO A CA 1
ATOM 1495 C C . PRO A 1 190 ? -3.175 -18.096 1.636 1.00 95.69 190 PRO A C 1
ATOM 1497 O O . PRO A 1 190 ? -3.329 -16.947 1.206 1.00 95.69 190 PRO A O 1
ATOM 1500 N N . LEU A 1 191 ? -2.217 -18.414 2.507 1.00 95.00 191 LEU A N 1
ATOM 1501 C CA . LEU A 1 191 ? -1.304 -17.450 3.116 1.00 95.00 191 LEU A CA 1
ATOM 1502 C C . LEU A 1 191 ? 0.120 -17.572 2.550 1.00 95.00 191 LEU A C 1
ATOM 1504 O O . LEU A 1 191 ? 0.557 -18.611 2.055 1.00 95.00 191 LEU A O 1
ATOM 1508 N N . TYR A 1 192 ? 0.846 -16.468 2.605 1.00 93.56 192 TYR A N 1
ATOM 1509 C CA . TYR A 1 192 ? 2.251 -16.300 2.274 1.00 93.56 192 TYR A CA 1
ATOM 1510 C C . TYR A 1 192 ? 2.946 -15.688 3.489 1.00 93.56 192 TYR A C 1
ATOM 1512 O O . TYR A 1 192 ? 2.379 -14.837 4.171 1.00 93.56 192 TYR A O 1
ATOM 1520 N N . ARG A 1 193 ? 4.184 -16.101 3.759 1.00 91.06 193 ARG A N 1
ATOM 1521 C CA . ARG A 1 193 ? 5.018 -15.479 4.787 1.00 91.06 193 ARG A CA 1
ATOM 1522 C C . ARG A 1 193 ? 6.199 -14.805 4.116 1.00 91.06 193 ARG A C 1
ATOM 1524 O O . ARG A 1 193 ? 7.010 -15.466 3.467 1.00 91.06 193 ARG A O 1
ATOM 1531 N N . GLU A 1 194 ? 6.289 -13.491 4.274 1.00 87.81 194 GLU A N 1
ATOM 1532 C CA . GLU A 1 194 ? 7.450 -12.750 3.800 1.00 87.81 194 GLU A CA 1
ATOM 1533 C C . GLU A 1 194 ? 8.666 -13.084 4.684 1.00 87.81 194 GLU A C 1
ATOM 1535 O O . GLU A 1 194 ? 8.550 -13.027 5.904 1.00 87.81 194 GLU A O 1
ATOM 1540 N N . PRO A 1 195 ? 9.858 -13.377 4.130 1.00 86.69 195 PRO A N 1
ATOM 1541 C CA . PRO A 1 195 ? 11.022 -13.780 4.931 1.00 86.69 195 PRO A CA 1
ATOM 1542 C C . PRO A 1 195 ? 11.464 -12.783 6.012 1.00 86.69 195 PRO A C 1
ATOM 1544 O O . PRO A 1 195 ? 12.215 -13.147 6.910 1.00 86.69 195 PRO A O 1
ATOM 1547 N N . LYS A 1 196 ? 11.056 -11.515 5.894 1.00 85.06 196 LYS A N 1
ATOM 1548 C CA . LYS A 1 196 ? 11.430 -10.421 6.800 1.00 85.06 196 LYS A CA 1
ATOM 1549 C C . LYS A 1 196 ? 10.323 -10.032 7.782 1.00 85.06 196 LYS A C 1
ATOM 1551 O O . LYS A 1 196 ? 10.535 -9.114 8.568 1.00 85.06 196 LYS A O 1
ATOM 1556 N N . SER A 1 197 ? 9.159 -10.675 7.710 1.00 84.12 197 SER A N 1
ATOM 1557 C CA . SER A 1 197 ? 7.997 -10.358 8.535 1.00 84.12 197 SER A CA 1
ATOM 1558 C C . SER A 1 197 ? 7.435 -11.629 9.157 1.00 84.12 197 SER A C 1
ATOM 1560 O O . SER A 1 197 ? 7.290 -12.661 8.501 1.00 84.12 197 SER A O 1
ATOM 1562 N N . ASP A 1 198 ? 7.087 -11.549 10.436 1.00 85.06 198 ASP A N 1
ATOM 1563 C CA . ASP A 1 198 ? 6.364 -12.627 11.107 1.00 85.06 198 ASP A CA 1
ATOM 1564 C C . ASP A 1 198 ? 4.863 -12.573 10.820 1.00 85.06 198 ASP A C 1
ATOM 1566 O O . ASP A 1 198 ? 4.163 -13.551 11.050 1.00 85.06 198 ASP A O 1
ATOM 1570 N N . MET A 1 199 ? 4.362 -11.466 10.270 1.00 89.31 199 MET A N 1
ATOM 1571 C CA . MET A 1 199 ? 2.949 -11.315 9.959 1.00 89.31 199 MET A CA 1
ATOM 1572 C C . MET A 1 199 ? 2.566 -12.113 8.703 1.00 89.31 199 MET A C 1
ATOM 1574 O O . MET A 1 199 ? 3.261 -12.009 7.684 1.00 89.31 199 MET A O 1
ATOM 1578 N N . PRO A 1 200 ? 1.466 -12.890 8.731 1.00 93.12 200 PRO A N 1
ATOM 1579 C CA . PRO A 1 200 ? 0.982 -13.567 7.539 1.00 93.12 200 PRO A CA 1
ATOM 1580 C C . PRO A 1 200 ? 0.490 -12.557 6.498 1.00 93.12 200 PRO A C 1
ATOM 1582 O O . PRO A 1 200 ? 0.027 -11.460 6.818 1.00 93.12 200 PRO A O 1
ATOM 1585 N N . VAL A 1 201 ? 0.577 -12.952 5.232 1.00 95.25 201 VAL A N 1
ATOM 1586 C CA . VAL A 1 201 ? 0.145 -12.168 4.076 1.00 95.25 201 VAL A CA 1
ATOM 1587 C C . VAL A 1 201 ? -0.834 -13.011 3.261 1.00 95.25 201 VAL A C 1
ATOM 1589 O O . VAL A 1 201 ? -0.541 -14.161 2.952 1.00 95.25 201 VAL A O 1
ATOM 1592 N N . THR A 1 202 ? -1.990 -12.484 2.872 1.00 96.31 202 THR A N 1
ATOM 1593 C CA . THR A 1 202 ? -2.940 -13.214 2.019 1.00 96.31 202 THR A CA 1
ATOM 1594 C C . THR A 1 202 ? -2.369 -13.383 0.618 1.00 96.31 202 THR A C 1
ATOM 1596 O O . THR A 1 202 ? -1.902 -12.412 0.047 1.00 96.31 202 THR A O 1
ATOM 1599 N N . GLN A 1 203 ? -2.453 -14.557 -0.011 1.00 95.44 203 GLN A N 1
ATOM 1600 C CA . GLN A 1 203 ? -2.049 -14.706 -1.423 1.00 95.44 203 GLN A CA 1
ATOM 1601 C C . GLN A 1 203 ? -3.072 -14.105 -2.403 1.00 95.44 203 GLN A C 1
ATOM 1603 O O . GLN A 1 203 ? -2.774 -13.890 -3.580 1.00 95.44 203 GLN A O 1
ATOM 1608 N N . PHE A 1 204 ? -4.278 -13.796 -1.929 1.00 94.94 204 PHE A N 1
ATOM 1609 C CA . PHE A 1 204 ? -5.242 -12.999 -2.676 1.00 94.94 204 PHE A CA 1
ATOM 1610 C C . PHE A 1 204 ? -4.901 -11.518 -2.549 1.00 94.94 204 PHE A C 1
ATOM 1612 O O . PHE A 1 204 ? -4.791 -10.984 -1.448 1.00 94.94 204 PHE A O 1
ATOM 1619 N N . HIS A 1 205 ? -4.737 -10.858 -3.695 1.00 92.25 205 HIS A N 1
ATOM 1620 C CA . HIS A 1 205 ? -4.559 -9.410 -3.750 1.00 92.25 205 HIS A CA 1
ATOM 1621 C C . HIS A 1 205 ? -5.889 -8.689 -3.495 1.00 92.25 205 HIS A C 1
ATOM 1623 O O . HIS A 1 205 ? -6.954 -9.307 -3.501 1.00 92.25 205 HIS A O 1
ATOM 1629 N N . MET A 1 206 ? -5.827 -7.363 -3.348 1.00 87.44 206 MET A N 1
ATOM 1630 C CA . MET A 1 206 ? -6.953 -6.496 -2.965 1.00 87.44 206 MET A CA 1
ATOM 1631 C C . MET A 1 206 ? -8.267 -6.776 -3.719 1.00 87.44 206 MET A C 1
ATOM 1633 O O . MET A 1 206 ? -9.334 -6.734 -3.123 1.00 87.44 206 MET A O 1
ATOM 1637 N N . LYS A 1 207 ? -8.202 -7.132 -5.010 1.00 89.31 207 LYS A N 1
ATOM 1638 C CA . LYS A 1 207 ? -9.386 -7.439 -5.831 1.00 89.31 207 LYS A CA 1
ATOM 1639 C C . LYS A 1 207 ? -10.137 -8.706 -5.397 1.00 89.31 207 LYS A C 1
ATOM 1641 O O . LYS A 1 207 ? -11.337 -8.796 -5.623 1.00 89.31 207 LYS A O 1
ATOM 1646 N N . TRP A 1 208 ? -9.438 -9.695 -4.843 1.00 92.44 208 TRP A N 1
ATOM 1647 C CA . TRP A 1 208 ? -10.006 -11.011 -4.51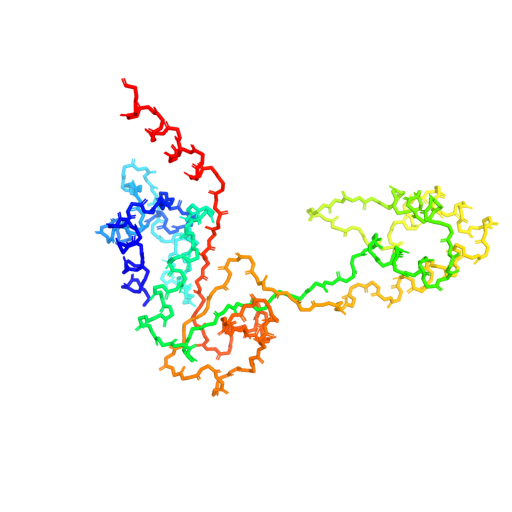8 1.00 92.44 208 TRP A CA 1
ATOM 1648 C C . TRP A 1 208 ? -10.219 -11.228 -3.026 1.00 92.44 208 TRP A C 1
ATOM 1650 O O . TRP A 1 208 ? -10.965 -12.127 -2.656 1.00 92.44 208 TRP A O 1
ATOM 1660 N N . VAL A 1 209 ? -9.602 -10.404 -2.177 1.00 91.62 209 VAL A N 1
ATOM 1661 C CA . VAL A 1 209 ? -9.694 -10.569 -0.725 1.00 91.62 209 VAL A CA 1
ATOM 1662 C C . VAL A 1 209 ? -11.106 -10.279 -0.199 1.00 91.62 209 VAL A C 1
ATOM 1664 O O . VAL A 1 209 ? -11.627 -11.053 0.597 1.00 91.62 209 VAL A O 1
ATOM 1667 N N . GLU A 1 210 ? -11.769 -9.236 -0.711 1.00 88.31 210 GLU A N 1
ATOM 1668 C CA . GLU A 1 210 ? -13.151 -8.910 -0.334 1.00 88.31 210 GLU A CA 1
ATOM 1669 C C . GLU A 1 210 ? -14.157 -9.964 -0.836 1.00 88.31 210 GLU A C 1
ATOM 1671 O O . GLU A 1 210 ? -14.940 -10.453 -0.021 1.00 88.31 210 GLU A O 1
ATOM 1676 N N . PRO A 1 211 ? -14.137 -10.403 -2.119 1.00 90.56 211 PRO A N 1
ATOM 1677 C CA . PRO A 1 211 ? -14.980 -11.514 -2.571 1.00 90.56 211 PRO A CA 1
ATOM 1678 C C . PRO A 1 211 ? -14.765 -12.830 -1.819 1.00 90.56 211 PRO A C 1
ATOM 1680 O O . PRO A 1 211 ? -15.679 -13.649 -1.774 1.00 90.56 211 PRO A O 1
ATOM 1683 N N . ALA A 1 212 ? -13.582 -13.043 -1.234 1.00 90.44 212 ALA A N 1
ATOM 1684 C CA . ALA A 1 212 ? -13.302 -14.203 -0.390 1.00 90.44 212 ALA A CA 1
ATOM 1685 C C . ALA A 1 212 ? -13.950 -14.113 1.008 1.00 90.44 212 ALA A C 1
ATOM 1687 O O . ALA A 1 212 ? -13.799 -15.031 1.809 1.00 90.44 212 ALA A O 1
ATOM 1688 N N . GLY A 1 213 ? -14.682 -13.032 1.303 1.00 86.81 213 GLY A N 1
ATOM 1689 C CA . GLY A 1 213 ? -15.418 -12.844 2.553 1.00 86.81 213 GLY A CA 1
ATOM 1690 C C . GLY A 1 213 ? -14.624 -12.142 3.653 1.00 86.81 213 GLY A C 1
ATOM 1691 O O . GLY A 1 213 ? -15.093 -12.077 4.787 1.00 86.81 213 GLY A O 1
ATOM 1692 N N . LEU A 1 214 ? -13.439 -11.608 3.342 1.00 91.50 214 LEU A N 1
ATOM 1693 C CA . LEU A 1 214 ? -12.605 -10.911 4.315 1.00 91.50 214 LEU A CA 1
ATOM 1694 C C . LEU A 1 214 ? -12.907 -9.418 4.355 1.00 91.50 214 LEU A C 1
ATOM 1696 O O . LEU A 1 214 ? -13.118 -8.764 3.333 1.00 91.50 214 LEU A O 1
ATOM 1700 N N . VAL A 1 215 ? -12.857 -8.866 5.564 1.00 90.81 215 VAL A N 1
ATOM 1701 C CA . VAL A 1 215 ? -13.008 -7.432 5.787 1.00 90.81 215 VAL A CA 1
ATOM 1702 C C . VAL A 1 215 ? -11.645 -6.769 5.686 1.00 90.81 215 VAL A C 1
ATOM 1704 O O . VAL A 1 215 ? -10.751 -7.073 6.481 1.00 90.81 215 VAL A O 1
ATOM 1707 N N . LYS A 1 216 ? -11.493 -5.853 4.726 1.00 91.50 216 LYS A N 1
ATOM 1708 C CA . LYS A 1 216 ? -10.263 -5.078 4.562 1.00 91.50 216 LYS A CA 1
ATOM 1709 C C . LYS A 1 216 ? -10.267 -3.795 5.390 1.00 91.50 216 LYS A C 1
ATOM 1711 O O . LYS A 1 216 ? -11.308 -3.185 5.638 1.00 91.50 216 LYS A O 1
ATOM 1716 N N . PHE A 1 217 ? -9.068 -3.373 5.760 1.00 92.25 217 PHE A N 1
ATOM 1717 C CA . PHE A 1 217 ? -8.775 -2.095 6.385 1.00 92.25 217 PHE A CA 1
ATOM 1718 C C . PHE A 1 217 ? -7.490 -1.535 5.779 1.00 92.25 217 PHE A C 1
ATOM 1720 O O . PHE A 1 217 ? -6.521 -2.273 5.598 1.00 92.25 217 PHE A O 1
ATOM 1727 N N . ASP A 1 218 ? -7.462 -0.235 5.499 1.00 91.94 218 ASP A N 1
ATOM 1728 C CA . ASP A 1 218 ? -6.287 0.426 4.937 1.00 91.94 218 ASP A CA 1
ATOM 1729 C C . ASP A 1 218 ? -5.592 1.284 6.006 1.00 91.94 218 ASP A C 1
ATOM 1731 O O . ASP A 1 218 ? -6.131 2.276 6.497 1.00 91.94 218 ASP A O 1
ATOM 1735 N N . PHE A 1 219 ? -4.385 0.862 6.391 1.00 93.12 219 PHE A N 1
ATOM 1736 C CA . PHE A 1 219 ? -3.518 1.489 7.388 1.00 93.12 219 PHE A CA 1
ATOM 1737 C C . PHE A 1 219 ? -2.385 2.215 6.657 1.00 93.12 219 PHE A C 1
ATOM 1739 O O . PHE A 1 219 ? -1.324 1.655 6.351 1.00 93.12 219 PHE A O 1
ATOM 1746 N N . LEU A 1 220 ? -2.593 3.488 6.344 1.00 92.12 220 LEU A N 1
ATOM 1747 C CA . LEU A 1 220 ? -1.628 4.271 5.583 1.00 92.12 220 LEU A CA 1
ATOM 1748 C C . LEU A 1 220 ? -0.564 4.874 6.500 1.00 92.12 220 LEU A C 1
ATOM 1750 O O . LEU A 1 220 ? -0.866 5.405 7.561 1.00 92.12 220 LEU A O 1
ATOM 1754 N N . GLY A 1 221 ? 0.700 4.802 6.083 1.00 92.75 221 GLY A N 1
ATOM 1755 C CA . GLY A 1 221 ? 1.802 5.496 6.749 1.00 92.75 221 GLY A CA 1
ATOM 1756 C C . GLY A 1 221 ? 2.032 6.857 6.102 1.00 92.75 221 GLY A C 1
ATOM 1757 O O . GLY A 1 221 ? 2.571 6.928 4.997 1.00 92.75 221 GLY A O 1
ATOM 1758 N N . LEU A 1 222 ? 1.634 7.940 6.770 1.00 93.31 222 LEU A N 1
ATOM 1759 C CA . LEU A 1 222 ? 1.662 9.285 6.204 1.00 93.31 222 LEU A CA 1
ATOM 1760 C C . LEU A 1 222 ? 2.793 10.121 6.818 1.00 93.31 222 LEU A C 1
ATOM 1762 O O . LEU A 1 222 ? 2.753 10.516 7.986 1.00 93.31 222 LEU A O 1
ATOM 1766 N N . LYS A 1 223 ? 3.806 10.438 6.002 1.00 93.50 223 LYS A N 1
ATOM 1767 C CA . LYS A 1 223 ? 5.002 11.185 6.433 1.00 93.50 223 LYS A CA 1
ATOM 1768 C C . LYS A 1 223 ? 4.672 12.557 7.031 1.00 93.50 223 LYS A C 1
ATOM 1770 O O . LYS A 1 223 ? 5.334 12.989 7.970 1.00 93.50 223 LYS A O 1
ATOM 1775 N N . THR A 1 224 ? 3.649 13.244 6.525 1.00 94.88 224 THR A N 1
ATOM 1776 C CA . THR A 1 224 ? 3.227 14.555 7.050 1.00 94.88 224 THR A CA 1
ATOM 1777 C C . THR A 1 224 ? 2.818 14.483 8.522 1.00 94.88 224 THR A C 1
ATOM 1779 O O . THR A 1 224 ? 3.174 15.382 9.279 1.00 94.88 224 THR A O 1
ATOM 1782 N N . LEU A 1 225 ? 2.153 13.404 8.961 1.00 93.62 225 LEU A N 1
ATOM 1783 C CA . LEU A 1 225 ? 1.798 13.217 10.374 1.00 93.62 225 LEU A CA 1
ATOM 1784 C C . LEU A 1 225 ? 3.048 13.072 11.245 1.00 93.62 225 LEU A C 1
ATOM 1786 O O . LEU A 1 225 ? 3.139 13.711 12.293 1.00 93.62 225 LEU A O 1
ATOM 1790 N N . THR A 1 226 ? 4.041 12.307 10.780 1.00 92.75 226 THR A N 1
ATOM 1791 C CA . THR A 1 226 ? 5.347 12.198 11.447 1.00 92.75 226 THR A CA 1
ATOM 1792 C C . THR A 1 226 ? 6.024 13.567 11.572 1.00 92.75 226 THR A C 1
ATOM 1794 O O . THR A 1 226 ? 6.491 13.936 12.648 1.00 92.75 226 THR A O 1
ATOM 1797 N N . VAL A 1 227 ? 6.048 14.355 10.492 1.00 96.12 227 VAL A N 1
ATOM 1798 C CA . VAL A 1 227 ? 6.686 15.683 10.478 1.00 96.12 227 VAL A CA 1
ATOM 1799 C C . VAL A 1 227 ? 6.001 16.647 11.448 1.00 96.12 227 VAL A C 1
ATOM 1801 O O . VAL A 1 227 ? 6.686 17.315 12.221 1.00 96.12 227 VAL A O 1
ATOM 1804 N N . ILE A 1 228 ? 4.666 16.704 11.444 1.00 94.88 228 ILE A N 1
ATOM 1805 C CA . ILE A 1 228 ? 3.895 17.562 12.356 1.00 94.88 228 ILE A CA 1
ATOM 1806 C C . ILE A 1 228 ? 4.135 17.147 13.809 1.00 94.88 228 ILE A C 1
ATOM 1808 O O . ILE A 1 228 ? 4.428 17.997 14.649 1.00 94.88 228 ILE A O 1
ATOM 1812 N N . SER A 1 229 ? 4.065 15.847 14.101 1.00 93.44 229 SER A N 1
ATOM 1813 C CA . SER A 1 229 ? 4.321 15.312 15.440 1.00 93.44 229 SER A CA 1
ATOM 1814 C C . SER A 1 229 ? 5.711 15.706 15.938 1.00 93.44 229 SER A C 1
ATOM 1816 O O . SER A 1 229 ? 5.842 16.290 17.017 1.00 93.44 229 SER A O 1
ATOM 1818 N N . ARG A 1 230 ? 6.739 15.526 15.101 1.00 94.06 230 ARG A N 1
ATOM 1819 C CA . ARG A 1 230 ? 8.110 15.909 15.441 1.00 94.06 230 ARG A CA 1
ATOM 1820 C C . ARG A 1 230 ? 8.271 17.413 15.657 1.00 94.06 230 ARG A C 1
ATOM 1822 O O . ARG A 1 230 ? 9.001 17.825 16.558 1.00 94.06 230 ARG A O 1
ATOM 1829 N N . ALA A 1 231 ? 7.602 18.240 14.856 1.00 96.50 231 ALA A N 1
ATOM 1830 C CA . ALA A 1 231 ? 7.625 19.689 15.029 1.00 96.50 231 ALA A CA 1
ATOM 1831 C C . ALA A 1 231 ? 7.041 20.100 16.391 1.00 96.50 231 ALA A C 1
ATOM 1833 O O . ALA A 1 231 ? 7.658 20.887 17.109 1.00 96.50 231 ALA A O 1
ATOM 1834 N N . VAL A 1 232 ? 5.902 19.521 16.785 1.00 95.00 232 VAL A N 1
ATOM 1835 C CA . VAL A 1 232 ? 5.274 19.775 18.092 1.00 95.00 232 VAL A CA 1
ATOM 1836 C C . VAL A 1 232 ? 6.174 19.320 19.246 1.00 95.00 232 VAL A C 1
ATOM 1838 O O . VAL A 1 232 ? 6.330 20.055 20.220 1.00 95.00 232 VAL A O 1
ATOM 1841 N N . GLU A 1 233 ? 6.813 18.151 19.143 1.00 93.81 233 GLU A N 1
ATOM 1842 C CA . GLU A 1 233 ? 7.776 17.682 20.151 1.00 93.81 233 GLU A CA 1
ATOM 1843 C C . GLU A 1 233 ? 8.947 18.648 20.343 1.00 93.81 233 GLU A C 1
ATOM 1845 O O . GLU A 1 233 ? 9.333 18.933 21.475 1.00 93.81 233 GLU A O 1
ATOM 1850 N N . LEU A 1 234 ? 9.524 19.148 19.247 1.00 96.38 234 LEU A N 1
ATOM 1851 C CA . LEU A 1 234 ? 10.641 20.090 19.300 1.00 96.38 234 LEU A CA 1
ATOM 1852 C C . LEU A 1 234 ? 10.224 21.433 19.905 1.00 96.38 234 LEU A C 1
ATOM 1854 O O . LEU A 1 234 ? 11.007 22.025 20.645 1.00 96.38 234 LEU A O 1
ATOM 1858 N N . LEU A 1 235 ? 9.000 21.893 19.631 1.00 96.81 235 LEU A N 1
ATOM 1859 C CA . LEU A 1 235 ? 8.453 23.107 20.238 1.00 96.81 235 LEU A CA 1
ATOM 1860 C C . LEU A 1 235 ? 8.239 22.953 21.747 1.00 96.81 235 LEU A C 1
ATOM 1862 O O . LEU A 1 235 ? 8.555 23.880 22.476 1.00 96.81 235 LEU A O 1
ATOM 1866 N N . ARG A 1 236 ? 7.775 21.792 22.227 1.00 94.94 236 ARG A N 1
ATOM 1867 C CA . ARG A 1 236 ? 7.601 21.527 23.671 1.00 94.94 236 ARG A CA 1
ATOM 1868 C C . ARG A 1 236 ? 8.914 21.458 24.458 1.00 94.94 236 ARG A C 1
ATOM 1870 O O . ARG A 1 236 ? 8.883 21.527 25.680 1.00 94.94 236 ARG A O 1
ATOM 1877 N N . ARG A 1 237 ? 10.046 21.242 23.780 1.00 93.75 237 ARG A N 1
ATOM 1878 C CA . ARG A 1 237 ? 11.387 21.209 24.395 1.00 93.75 237 ARG A CA 1
ATOM 1879 C C . ARG A 1 237 ? 12.028 22.593 24.519 1.00 93.75 237 ARG A C 1
ATOM 1881 O O . ARG A 1 237 ? 13.082 22.688 25.144 1.00 93.75 237 ARG A O 1
ATOM 1888 N N . ARG A 1 238 ? 11.462 23.608 23.863 1.00 79.81 238 ARG A N 1
ATOM 1889 C CA . ARG A 1 238 ? 11.850 25.011 24.035 1.00 79.81 238 ARG A CA 1
ATOM 1890 C C . ARG A 1 238 ? 11.136 25.598 25.240 1.00 79.81 238 ARG A C 1
ATOM 1892 O O . ARG A 1 238 ? 11.773 26.451 25.887 1.00 79.81 238 ARG A O 1
#

Sequence (238 aa):
YFLIVADFIKWAKQRDIPVGPGRGSGAGSCVAWSLTITDLDPLRFGLLFERFLNPERVSMPDFDVDFCQDRRDEVIRYVQEKYGFDHVAQIIAVGKLQARAALRDVGRVLQMPYGQVDRLCKMVPNNPANPVSLSEAVASEEGLRAERDKEPIVERMLDIAMRIEGLYRHASVHAAGLVIGDRPLDELVPLYREPKSDMPVTQFHMKWVEPAGLVKFDFLGLKTLTVISRAVELLRRR

Secondary structure (DSSP, 8-state):
-HHHHHHHHHHHHHTT--B-S--GGGGG-HHHHHTTS--S-TTTTT--GGGTS-TTS------EEEEETTTHHHHHHHHHHHH-TTTEEEEEEEEE--HHHHHHHHHHHTT--HHHHHHHHHHS---SSSPPPHHHHHHH-HHHHHHHHH-HHHHHHHHHHHHHTT-EEEEEEEEEEEEE-SS-GGGTS-EEE-TT-SSEEESS-HHHHTTTTPEEEEEEEEHHHHHHHHHHHHHHT-

pLDDT: mean 92.65, std 4.36, range [75.06, 97.69]